Protein AF-A0A0J9SSN0-F1 (afdb_monomer_lite)

Foldseek 3Di:
DVLLQVCVVCVVVLLVPQDPPPVVLVVSLVSLLVVLVVLQVCQQVQWAAAPPDPGTHGPPVRRDDNPLVSFSVVSNVSSVPDQPPPDDRSDGRDHDDHPCPVVVVVVVVVVVVVVVVVVPPPDDPDPPVVPVPPPPPPVVVVVVVVVVPPPDPVNVVVVVVVVVVVVVVVVVVVVVVVVVVVVVDDDDDPDPCNVVVVVPDPDDDPVPVVVVVVVVVVVD

Secondary structure (DSSP, 8-state):
-HHHHHHHHTHHHHHTT---SHHHHHHHHHHHHHHHHHHHHHHHHHEE--TT-SSPEES-TTT----GGG-HHHHHHHTT--S-STT------PPPPPTTHHHHHHHHHHHHHHHHHHHTT-----TTTTSTTTT-TTTTTHHHHGGG----HHHHHHHHHHHHHHHHHHHHHHHHHHHHHHTTS---PPPHHHHHHHTT--S--HHHHHHHHHHHHTT-

InterPro domains:
  IPR008780 Plasmodium vivax Vir [PF05795] (1-184)

Structure (mmCIF, N/CA/C/O backbone):
data_AF-A0A0J9SSN0-F1
#
_entry.id   AF-A0A0J9SSN0-F1
#
loop_
_atom_site.group_PDB
_atom_site.id
_atom_site.type_symbol
_atom_site.label_atom_id
_atom_site.label_alt_id
_atom_site.label_comp_id
_atom_site.label_asym_id
_atom_site.label_entity_id
_atom_site.label_seq_id
_atom_site.pdbx_PDB_ins_code
_atom_site.Cartn_x
_atom_site.Cartn_y
_atom_site.Cartn_z
_atom_site.occupancy
_atom_site.B_iso_or_equiv
_atom_site.auth_seq_id
_atom_site.auth_comp_id
_atom_site.auth_asym_id
_atom_site.auth_atom_id
_atom_site.pdbx_PDB_model_num
ATOM 1 N N . MET A 1 1 ? 8.308 -2.338 13.195 1.00 83.25 1 MET A N 1
ATOM 2 C CA . MET A 1 1 ? 7.039 -1.650 13.511 1.00 83.25 1 MET A CA 1
ATOM 3 C C . MET A 1 1 ? 6.131 -2.614 14.276 1.00 83.25 1 MET A C 1
ATOM 5 O O . MET A 1 1 ? 5.587 -3.517 13.655 1.00 83.25 1 MET A O 1
ATOM 9 N N . LYS A 1 2 ? 6.022 -2.511 15.610 1.00 94.75 2 LYS A N 1
ATOM 10 C CA . LYS A 1 2 ? 5.273 -3.505 16.411 1.00 94.75 2 LYS A CA 1
ATOM 11 C C . LYS A 1 2 ? 3.770 -3.482 16.114 1.00 94.75 2 LYS A C 1
ATOM 13 O O . LYS A 1 2 ? 3.178 -4.531 15.917 1.00 94.75 2 LYS A O 1
ATOM 18 N N . ASP A 1 3 ? 3.182 -2.294 16.005 1.00 95.75 3 ASP A N 1
ATOM 19 C CA . ASP A 1 3 ? 1.727 -2.161 15.865 1.00 95.75 3 ASP A CA 1
ATOM 20 C C . ASP A 1 3 ? 1.189 -2.695 14.536 1.00 95.75 3 ASP A C 1
ATOM 22 O O . ASP A 1 3 ? 0.120 -3.294 14.511 1.00 95.75 3 ASP A O 1
ATOM 26 N N . LEU A 1 4 ? 1.942 -2.524 13.442 1.00 96.75 4 LEU A N 1
ATOM 27 C CA . LEU A 1 4 ? 1.598 -3.119 12.148 1.00 96.75 4 LEU A CA 1
ATOM 28 C C . LEU A 1 4 ? 1.695 -4.644 12.206 1.00 96.75 4 LEU A C 1
ATOM 30 O O . LEU A 1 4 ? 0.752 -5.326 11.821 1.00 96.75 4 LEU A O 1
ATOM 34 N N . PHE A 1 5 ? 2.784 -5.182 12.763 1.00 96.31 5 PHE A N 1
ATOM 35 C CA . PHE A 1 5 ? 2.924 -6.625 12.954 1.00 96.31 5 PHE A CA 1
ATOM 36 C C . PHE A 1 5 ? 1.768 -7.207 13.779 1.00 96.31 5 PHE A C 1
ATOM 38 O O . PHE A 1 5 ? 1.154 -8.193 13.374 1.00 96.31 5 PHE A O 1
ATOM 45 N N . ASP A 1 6 ? 1.440 -6.576 14.908 1.00 96.75 6 ASP A N 1
ATOM 46 C CA . ASP A 1 6 ? 0.340 -7.004 15.771 1.00 96.75 6 ASP A CA 1
ATOM 47 C C . ASP A 1 6 ? -1.012 -6.891 15.059 1.00 96.75 6 ASP A C 1
ATOM 49 O O . ASP A 1 6 ? -1.852 -7.777 15.214 1.00 96.75 6 ASP A O 1
ATOM 53 N N . TYR A 1 7 ? -1.222 -5.846 14.258 1.00 97.00 7 TYR A N 1
ATOM 54 C CA . TYR A 1 7 ? -2.421 -5.686 13.441 1.00 97.00 7 TYR A CA 1
ATOM 55 C C . TYR A 1 7 ? -2.587 -6.842 12.447 1.00 97.00 7 TYR A C 1
ATOM 57 O O . TYR A 1 7 ? -3.618 -7.512 12.474 1.00 97.00 7 TYR A O 1
ATOM 65 N N . PHE A 1 8 ? -1.569 -7.125 11.626 1.00 96.25 8 PHE A N 1
ATOM 66 C CA . PHE A 1 8 ? -1.630 -8.203 10.632 1.00 96.25 8 PHE A CA 1
ATOM 67 C C . PHE A 1 8 ? -1.811 -9.568 11.302 1.00 96.25 8 PHE A C 1
ATOM 69 O O . PHE A 1 8 ? -2.681 -10.346 10.914 1.00 96.25 8 PHE A O 1
ATOM 76 N N . LYS A 1 9 ? -1.060 -9.831 12.379 1.00 95.75 9 LYS A N 1
ATOM 77 C CA . LYS A 1 9 ? -1.150 -11.083 13.141 1.00 95.75 9 LYS A CA 1
ATOM 78 C C . LYS A 1 9 ? -2.534 -11.313 13.752 1.00 95.75 9 LYS A C 1
ATOM 80 O O . LYS A 1 9 ? -2.961 -12.457 13.875 1.00 95.75 9 LYS A O 1
ATOM 85 N N . ASN A 1 10 ? -3.218 -10.249 14.170 1.00 95.62 10 ASN A N 1
ATOM 86 C CA . ASN A 1 10 ? -4.514 -10.338 14.840 1.00 95.62 10 ASN A CA 1
ATOM 87 C C . ASN A 1 10 ? -5.692 -9.941 13.939 1.00 95.62 10 ASN A C 1
ATOM 89 O O . ASN A 1 10 ? -6.800 -9.802 14.456 1.00 95.62 10 ASN A O 1
ATOM 93 N N . TYR A 1 11 ? -5.491 -9.774 12.629 1.00 95.25 11 TYR A N 1
ATOM 94 C CA . TYR A 1 11 ? -6.503 -9.236 11.715 1.00 95.25 11 TYR A CA 1
ATOM 95 C C . TYR A 1 11 ? -7.843 -9.981 11.809 1.00 95.25 11 TYR A C 1
ATOM 97 O O . TYR A 1 11 ? -8.872 -9.365 12.083 1.00 95.25 11 TYR A O 1
ATOM 105 N N . ASP A 1 12 ? -7.830 -11.312 11.704 1.00 93.25 12 ASP A N 1
ATOM 106 C CA . ASP A 1 12 ? -9.048 -12.134 11.775 1.00 93.25 12 ASP A CA 1
ATOM 107 C C . ASP A 1 12 ? -9.731 -12.050 13.146 1.00 93.25 12 ASP A C 1
ATOM 109 O O . ASP A 1 12 ? -10.958 -12.005 13.261 1.00 93.25 12 ASP A O 1
ATOM 113 N N . SER A 1 13 ? -8.926 -11.967 14.208 1.00 92.50 13 SER A N 1
ATOM 114 C CA . SER A 1 13 ? -9.427 -11.786 15.572 1.00 92.50 13 SER A CA 1
ATOM 115 C C . SER A 1 13 ? -10.041 -10.406 15.781 1.00 92.50 13 SER A C 1
ATOM 117 O O . SER A 1 13 ? -10.972 -10.275 16.572 1.00 92.50 13 SER A O 1
ATOM 119 N N . ILE A 1 14 ? -9.524 -9.370 15.116 1.00 92.44 14 ILE A N 1
ATOM 120 C CA . ILE A 1 14 ? -10.112 -8.029 15.133 1.00 92.44 14 ILE A CA 1
ATOM 121 C C . ILE A 1 14 ? -11.424 -8.070 14.357 1.00 92.44 14 ILE A C 1
ATOM 123 O O . ILE A 1 14 ? -12.447 -7.693 14.918 1.00 92.44 14 ILE A O 1
ATOM 127 N N . LYS A 1 15 ? -11.421 -8.613 13.134 1.00 91.19 15 LYS A N 1
ATOM 128 C CA . LYS A 1 15 ? -12.600 -8.746 12.268 1.00 91.19 15 LYS A CA 1
ATOM 129 C C . LYS A 1 15 ? -13.800 -9.375 12.984 1.00 91.19 15 LYS A C 1
ATOM 131 O O . LYS A 1 15 ? -14.904 -8.839 12.937 1.00 91.19 15 LYS A O 1
ATOM 136 N N . GLY A 1 16 ? -13.576 -10.458 13.731 1.00 87.19 16 GLY A N 1
ATOM 137 C CA . GLY A 1 16 ? -14.627 -11.140 14.496 1.00 87.19 16 GLY A CA 1
ATOM 138 C C . GLY A 1 16 ? -15.175 -10.373 15.712 1.00 87.19 16 GLY A C 1
ATOM 139 O O . GLY A 1 16 ? -16.176 -10.792 16.288 1.00 87.19 16 GLY A O 1
ATOM 140 N N . LYS A 1 17 ? -14.556 -9.259 16.127 1.00 82.44 17 LYS A N 1
ATOM 141 C CA . LYS A 1 17 ? -14.916 -8.499 17.342 1.00 82.44 17 LYS A CA 1
ATOM 142 C C . LYS A 1 17 ? -15.828 -7.298 17.087 1.00 82.44 17 LYS A C 1
ATOM 144 O O . LYS A 1 17 ? -15.874 -6.383 17.915 1.00 82.44 17 LYS A O 1
ATOM 149 N N . LYS A 1 18 ? -16.570 -7.292 15.976 1.00 76.38 18 LYS A N 1
ATOM 150 C CA . LYS A 1 18 ? -17.559 -6.247 15.683 1.00 76.38 18 LYS A CA 1
ATOM 151 C C . LYS A 1 18 ? -18.479 -6.040 16.894 1.00 76.38 18 LYS A C 1
ATOM 153 O O . LYS A 1 18 ? -19.208 -6.939 17.300 1.00 76.38 18 LYS A O 1
ATOM 158 N N . SER A 1 19 ? -18.410 -4.850 17.486 1.00 76.25 19 SER A N 1
ATOM 159 C CA . SER A 1 19 ? -19.134 -4.496 18.708 1.00 76.25 19 SER A CA 1
ATOM 160 C C . SER A 1 19 ? -20.163 -3.416 18.412 1.00 76.25 19 SER A C 1
ATOM 162 O O . SER A 1 19 ? -19.840 -2.421 17.768 1.00 76.25 19 SER A O 1
ATOM 164 N N . THR A 1 20 ? -21.383 -3.595 18.920 1.00 74.81 20 THR A N 1
ATOM 165 C CA . THR A 1 20 ? -22.449 -2.578 18.900 1.00 74.81 20 THR A CA 1
ATOM 166 C C . THR A 1 20 ? -22.436 -1.681 20.140 1.00 74.81 20 THR A C 1
ATOM 168 O O . THR A 1 20 ? -23.121 -0.663 20.161 1.00 74.81 20 THR A O 1
ATOM 171 N N . ASP A 1 21 ? -21.648 -2.029 21.165 1.00 82.00 21 ASP A N 1
ATOM 172 C CA . ASP A 1 21 ? -21.404 -1.158 22.316 1.00 82.00 21 ASP A CA 1
ATOM 173 C C . ASP A 1 21 ? -20.658 0.107 21.872 1.00 82.00 21 ASP A C 1
ATOM 175 O O . ASP A 1 21 ? -19.553 0.013 21.330 1.00 82.00 21 ASP A O 1
ATOM 179 N N . GLY A 1 22 ? -21.257 1.278 22.105 1.00 78.44 22 GLY A N 1
ATOM 180 C CA . GLY A 1 22 ? -20.794 2.554 21.554 1.00 78.44 22 GLY A CA 1
ATOM 181 C C . GLY A 1 22 ? -19.366 2.926 21.962 1.00 78.44 22 GLY A C 1
ATOM 182 O O . GLY A 1 22 ? -18.595 3.378 21.119 1.00 78.44 22 GLY A O 1
ATOM 183 N N . ASN A 1 23 ? -18.978 2.670 23.218 1.00 83.75 23 ASN A N 1
ATOM 184 C CA . ASN A 1 23 ? -17.630 2.978 23.711 1.00 83.75 23 ASN A CA 1
ATOM 185 C C . ASN A 1 23 ? -16.576 2.065 23.062 1.00 83.75 23 ASN A C 1
ATOM 187 O O . ASN A 1 23 ? -15.587 2.541 22.503 1.00 83.75 23 ASN A O 1
ATOM 191 N N . LYS A 1 24 ? -16.805 0.745 23.059 1.00 86.94 24 LYS A N 1
ATOM 192 C CA . LYS A 1 24 ? -15.903 -0.205 22.384 1.00 86.94 24 LYS A CA 1
ATOM 193 C C . LYS A 1 24 ? -15.819 0.047 20.880 1.00 86.94 24 LYS A C 1
ATOM 195 O O . LYS A 1 24 ? -14.733 -0.033 20.312 1.00 86.94 24 LYS A O 1
ATOM 200 N N . HIS A 1 25 ? -16.943 0.363 20.241 1.00 87.31 25 HIS A N 1
ATOM 201 C CA . HIS A 1 25 ? -16.990 0.701 18.822 1.00 87.31 25 HIS A CA 1
ATOM 202 C C . HIS A 1 25 ? -16.104 1.917 18.505 1.00 87.31 25 HIS A C 1
ATOM 204 O O . HIS A 1 25 ? -15.254 1.842 17.617 1.00 87.31 25 HIS A O 1
ATOM 210 N N . GLU A 1 26 ? -16.220 2.997 19.283 1.00 86.94 26 GLU A N 1
ATOM 211 C CA . GLU A 1 26 ? -15.386 4.192 19.115 1.00 86.94 26 GLU A CA 1
ATOM 212 C C . GLU A 1 26 ? -13.888 3.880 19.279 1.00 86.94 26 GLU A C 1
ATOM 214 O O . GLU A 1 26 ? -13.061 4.361 18.499 1.00 86.94 26 GLU A O 1
ATOM 219 N N . GLN A 1 27 ? -13.526 3.038 20.252 1.00 89.31 27 GLN A N 1
ATOM 220 C CA . GLN A 1 27 ? -12.138 2.610 20.454 1.00 89.31 27 GLN A CA 1
ATOM 221 C C . GLN A 1 27 ? -11.584 1.838 19.249 1.00 89.31 27 GLN A C 1
ATOM 223 O O . GLN A 1 27 ? -10.464 2.119 18.816 1.00 89.31 27 GLN A O 1
ATOM 228 N N . TYR A 1 28 ? -12.362 0.921 18.662 1.00 89.25 28 TYR A N 1
ATOM 229 C CA . TYR A 1 28 ? -11.947 0.217 17.445 1.00 89.25 28 TYR A CA 1
ATOM 230 C C . TYR A 1 28 ? -11.741 1.176 16.274 1.00 89.25 28 TYR A C 1
ATOM 232 O O . TYR A 1 28 ? -10.720 1.093 15.593 1.00 89.25 28 TYR A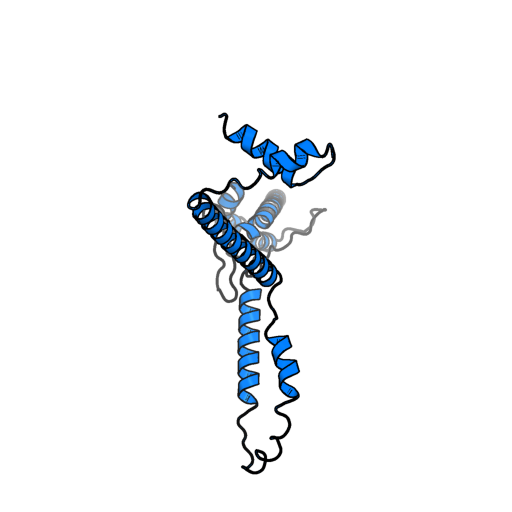 O 1
ATOM 240 N N . CYS A 1 29 ? -12.650 2.129 16.067 1.00 89.31 29 CYS A N 1
ATOM 241 C CA . CYS A 1 29 ? -12.515 3.103 14.985 1.00 89.31 29 CYS A CA 1
ATOM 242 C C . CYS A 1 29 ? -11.287 4.012 15.161 1.00 89.31 29 CYS A C 1
ATOM 244 O O . CYS A 1 29 ? -10.580 4.293 14.187 1.00 89.31 29 CYS A O 1
ATOM 246 N N . LYS A 1 30 ? -10.969 4.420 16.399 1.00 91.12 30 LYS A N 1
ATOM 247 C CA . LYS A 1 30 ? -9.729 5.154 16.713 1.00 91.12 30 LYS A CA 1
ATOM 248 C C . LYS A 1 30 ? -8.487 4.315 16.412 1.00 91.12 30 LYS A C 1
ATOM 250 O O . LYS A 1 30 ? -7.556 4.815 15.783 1.00 91.12 30 LYS A O 1
ATOM 255 N N . TYR A 1 31 ? -8.488 3.042 16.804 1.00 93.44 31 TYR A N 1
ATOM 256 C CA . TYR A 1 31 ? -7.390 2.117 16.518 1.00 93.44 31 TYR A CA 1
ATOM 257 C C . TYR A 1 31 ? -7.180 1.904 15.011 1.00 93.44 31 TYR A C 1
ATOM 259 O O . TYR A 1 31 ? -6.052 2.008 14.532 1.00 93.44 31 TYR A O 1
ATOM 267 N N . LEU A 1 32 ? -8.250 1.681 14.242 1.00 93.94 32 LEU A N 1
ATOM 268 C CA . LEU A 1 32 ? -8.165 1.525 12.786 1.00 93.94 32 LEU A CA 1
ATOM 269 C C . LEU A 1 32 ? -7.643 2.794 12.108 1.00 93.94 32 LEU A C 1
ATOM 271 O O . LEU A 1 32 ? -6.825 2.708 11.197 1.00 93.94 32 LEU A O 1
ATOM 275 N N . THR A 1 33 ? -8.052 3.971 12.588 1.00 93.19 33 THR A N 1
ATOM 276 C CA . THR A 1 33 ? -7.528 5.263 12.111 1.00 93.19 33 THR A CA 1
ATOM 277 C C . THR A 1 33 ? -6.025 5.381 12.359 1.00 93.19 33 THR A C 1
ATOM 279 O O . THR A 1 33 ? -5.274 5.745 11.453 1.00 93.19 33 THR A O 1
ATOM 282 N N . TYR A 1 34 ? -5.572 5.020 13.562 1.00 94.50 34 TYR A N 1
ATOM 283 C CA . TYR A 1 34 ? -4.153 4.991 13.914 1.00 94.50 34 TYR A CA 1
ATOM 284 C C . TYR A 1 34 ? -3.353 4.048 13.003 1.00 94.50 34 TYR A C 1
ATOM 286 O O . TYR A 1 34 ? -2.368 4.467 12.390 1.00 94.50 34 TYR A O 1
ATOM 294 N N . ILE A 1 35 ? -3.804 2.798 12.860 1.00 96.25 35 ILE A N 1
ATOM 295 C CA . ILE A 1 35 ? -3.134 1.800 12.022 1.00 96.25 35 ILE A CA 1
ATOM 296 C C . ILE A 1 35 ? -3.125 2.215 10.551 1.00 96.25 35 ILE A C 1
ATOM 298 O O . ILE A 1 35 ? -2.098 2.042 9.901 1.00 96.25 35 ILE A O 1
ATOM 302 N N . ASN A 1 36 ? -4.202 2.808 10.025 1.00 95.44 36 ASN A N 1
ATOM 303 C CA . ASN A 1 36 ? -4.243 3.274 8.637 1.00 95.44 36 ASN A CA 1
ATOM 304 C C . ASN A 1 36 ? -3.163 4.328 8.354 1.00 95.44 36 ASN A C 1
ATOM 306 O O . ASN A 1 36 ? -2.501 4.272 7.322 1.00 95.44 36 ASN A O 1
ATOM 310 N N . GLY A 1 37 ? -2.913 5.233 9.307 1.00 94.12 37 GLY A N 1
ATOM 311 C CA . GLY A 1 37 ? -1.824 6.205 9.200 1.00 94.12 37 GLY A CA 1
ATOM 312 C C . GLY A 1 37 ? -0.431 5.563 9.209 1.00 94.12 37 GLY A C 1
ATOM 313 O O . GLY A 1 37 ? 0.479 6.055 8.540 1.00 94.12 37 GLY A O 1
ATOM 314 N N . LEU A 1 38 ? -0.241 4.455 9.935 1.00 95.81 38 LEU A N 1
ATOM 315 C CA . LEU A 1 38 ? 1.003 3.681 9.864 1.00 95.81 38 LEU A CA 1
ATOM 316 C C . LEU A 1 38 ? 1.114 2.916 8.544 1.00 95.81 38 LEU A C 1
ATOM 318 O O . LEU A 1 38 ? 2.185 2.892 7.943 1.00 95.81 38 LEU A O 1
ATOM 322 N N . TYR A 1 39 ? 0.017 2.314 8.093 1.00 96.31 39 TYR A N 1
ATOM 323 C CA . TYR A 1 39 ? -0.058 1.554 6.852 1.00 96.31 39 TYR A CA 1
ATOM 324 C C . TYR A 1 39 ? 0.303 2.435 5.650 1.00 96.31 39 TYR A C 1
ATOM 326 O O . TYR A 1 39 ? 1.191 2.082 4.878 1.00 96.31 39 TYR A O 1
ATOM 334 N N . GLU A 1 40 ? -0.281 3.634 5.568 1.00 95.06 40 GLU A N 1
ATOM 335 C CA . GLU A 1 40 ? 0.008 4.625 4.527 1.00 95.06 40 GLU A CA 1
ATOM 336 C C . GLU A 1 40 ? 1.498 4.981 4.439 1.00 95.06 40 GLU A C 1
ATOM 338 O O . GLU A 1 40 ? 2.067 5.005 3.352 1.00 95.06 40 GLU A O 1
ATOM 343 N N . LYS A 1 41 ? 2.151 5.217 5.582 1.00 94.62 41 LYS A N 1
ATOM 344 C CA . LYS A 1 41 ? 3.569 5.610 5.628 1.00 94.62 41 LYS A CA 1
ATOM 345 C C . LYS A 1 41 ? 4.531 4.502 5.201 1.00 94.62 41 LYS A C 1
ATOM 347 O O . LYS A 1 41 ? 5.684 4.794 4.900 1.00 94.62 41 LYS A O 1
ATOM 352 N N . ASN A 1 42 ? 4.094 3.244 5.248 1.00 94.94 42 ASN A N 1
ATOM 353 C CA . ASN A 1 42 ? 4.961 2.090 5.015 1.00 94.94 42 ASN A CA 1
ATOM 354 C C . ASN A 1 42 ? 4.675 1.391 3.681 1.00 94.94 42 ASN A C 1
ATOM 356 O O . ASN A 1 42 ? 5.585 0.771 3.139 1.00 94.94 42 ASN A O 1
ATOM 360 N N . ILE A 1 43 ? 3.469 1.517 3.115 1.00 95.50 43 ILE A N 1
ATOM 361 C CA . ILE A 1 43 ? 3.084 0.757 1.917 1.00 95.50 43 ILE A CA 1
ATOM 362 C C . ILE A 1 43 ? 4.009 1.011 0.718 1.00 95.50 43 ILE A C 1
ATOM 364 O O . ILE A 1 43 ? 4.388 0.063 0.043 1.00 95.50 43 ILE A O 1
ATOM 368 N N . SER A 1 44 ? 4.437 2.257 0.483 1.00 93.19 44 SER A N 1
ATOM 369 C CA . SER A 1 44 ? 5.308 2.606 -0.650 1.00 93.19 44 SER A CA 1
ATOM 370 C C . SER A 1 44 ? 6.712 2.027 -0.533 1.00 93.19 44 SER A C 1
ATOM 372 O O . SER A 1 44 ? 7.349 1.765 -1.543 1.00 93.19 44 SER A O 1
ATOM 374 N N . ASN A 1 45 ? 7.194 1.840 0.697 1.00 93.19 45 ASN A N 1
ATOM 375 C CA . ASN A 1 45 ? 8.546 1.355 0.965 1.00 93.19 45 ASN A CA 1
ATOM 376 C C . ASN A 1 45 ? 8.582 -0.164 1.145 1.00 93.19 45 ASN A C 1
ATOM 378 O O . ASN A 1 45 ? 9.635 -0.772 1.005 1.00 93.19 45 ASN A O 1
ATOM 382 N N . CYS A 1 46 ? 7.446 -0.764 1.501 1.00 95.94 46 CYS A N 1
ATOM 383 C CA . CYS A 1 46 ? 7.343 -2.187 1.787 1.00 95.94 46 CYS A CA 1
ATOM 384 C C . CYS A 1 46 ? 6.745 -3.000 0.636 1.00 95.94 46 CYS A C 1
ATOM 386 O O . CYS A 1 46 ? 6.909 -4.219 0.642 1.00 95.94 46 CYS A O 1
ATOM 388 N N . CYS A 1 47 ? 6.057 -2.361 -0.316 1.00 96.12 47 CYS A N 1
ATOM 389 C CA . CYS A 1 47 ? 5.391 -3.029 -1.431 1.00 96.12 47 CYS A CA 1
ATOM 390 C C . CYS A 1 47 ? 5.977 -2.596 -2.771 1.00 96.12 47 CYS A C 1
ATOM 392 O O . CYS A 1 47 ? 5.865 -1.435 -3.159 1.00 96.12 47 CYS A O 1
ATOM 394 N N . VAL A 1 48 ? 6.526 -3.552 -3.516 1.00 95.31 48 VAL A N 1
ATOM 395 C CA . VAL A 1 48 ? 7.051 -3.326 -4.865 1.00 95.31 48 VAL A CA 1
ATOM 396 C C . VAL A 1 48 ? 6.183 -4.067 -5.871 1.00 95.31 48 VAL A C 1
ATOM 398 O O . VAL A 1 48 ? 6.145 -5.298 -5.902 1.00 95.31 48 VAL A O 1
ATOM 401 N N . CYS A 1 49 ? 5.460 -3.317 -6.693 1.00 95.19 49 CYS A N 1
ATOM 402 C CA . CYS A 1 49 ? 4.521 -3.862 -7.666 1.00 95.19 49 CYS A CA 1
ATOM 403 C C . CYS A 1 49 ? 5.126 -3.869 -9.076 1.00 95.19 49 CYS A C 1
ATOM 405 O O . CYS A 1 49 ? 5.887 -2.971 -9.436 1.00 95.19 49 CYS A O 1
ATOM 407 N N . PHE A 1 50 ? 4.756 -4.872 -9.874 1.00 93.75 50 PHE A N 1
ATOM 408 C CA . PHE A 1 50 ? 5.154 -5.006 -11.277 1.00 93.75 50 PHE A CA 1
ATOM 409 C C . PHE A 1 50 ? 3.916 -5.108 -12.166 1.00 93.75 50 PHE A C 1
ATOM 411 O O . PHE A 1 50 ? 2.897 -5.687 -11.776 1.00 93.75 50 PHE A O 1
ATOM 418 N N . GLN A 1 51 ? 3.984 -4.555 -13.369 1.00 91.81 51 GLN A N 1
ATOM 419 C CA . GLN A 1 51 ? 2.843 -4.448 -14.256 1.00 91.81 51 GLN A CA 1
ATOM 420 C C . GLN A 1 51 ? 2.456 -5.826 -14.801 1.00 91.81 51 GLN A C 1
ATOM 422 O O . GLN A 1 51 ? 3.195 -6.463 -15.556 1.00 91.81 51 GLN A O 1
ATOM 427 N N . GLY A 1 52 ? 1.232 -6.254 -14.490 1.00 86.44 52 GLY A N 1
ATOM 428 C CA . GLY A 1 52 ? 0.711 -7.571 -14.862 1.00 86.44 52 GLY A CA 1
ATOM 429 C C . GLY A 1 52 ? 1.120 -8.696 -13.908 1.00 86.44 52 GLY A C 1
ATOM 430 O O . GLY A 1 52 ? 0.862 -9.852 -14.222 1.00 86.44 52 GLY A O 1
ATOM 431 N N . ALA A 1 53 ? 1.748 -8.379 -12.772 1.00 88.88 53 ALA A N 1
ATOM 432 C CA . ALA A 1 53 ? 1.891 -9.328 -11.678 1.00 88.88 53 ALA A CA 1
ATOM 433 C C . ALA A 1 53 ? 0.602 -9.372 -10.847 1.00 88.88 53 ALA A C 1
ATOM 435 O O . ALA A 1 53 ? 0.038 -8.330 -10.513 1.00 88.88 53 ALA A O 1
ATOM 436 N N . ASP A 1 54 ? 0.174 -10.576 -10.463 1.00 86.44 54 ASP A N 1
ATOM 437 C CA . ASP A 1 54 ? -1.019 -10.766 -9.625 1.00 86.44 54 ASP A CA 1
ATOM 438 C C . ASP A 1 54 ? -0.816 -10.257 -8.190 1.00 86.44 54 ASP A C 1
ATOM 440 O O . ASP A 1 54 ? -1.771 -9.899 -7.502 1.00 86.44 54 ASP A O 1
ATOM 444 N N . LYS A 1 55 ? 0.438 -10.249 -7.718 1.00 89.00 55 LYS A N 1
ATOM 445 C CA . LYS A 1 55 ? 0.816 -9.831 -6.366 1.00 89.00 55 LYS A CA 1
ATOM 446 C C . LYS A 1 55 ? 2.049 -8.943 -6.397 1.00 89.00 55 LYS A C 1
ATOM 448 O O . LYS A 1 55 ? 2.982 -9.181 -7.163 1.00 89.00 55 LYS A O 1
ATOM 453 N N . CYS A 1 56 ? 2.065 -7.951 -5.514 1.00 93.06 56 CYS A N 1
ATOM 454 C CA . CYS A 1 56 ? 3.259 -7.159 -5.256 1.00 93.06 56 CYS A CA 1
ATOM 455 C C . CYS A 1 56 ? 4.242 -7.946 -4.385 1.00 93.06 56 CYS A C 1
ATOM 457 O O . CYS A 1 56 ? 3.847 -8.779 -3.567 1.00 93.06 56 CYS A O 1
ATOM 459 N N . ARG A 1 57 ? 5.530 -7.666 -4.565 1.00 93.06 57 ARG A N 1
ATOM 460 C CA . ARG A 1 57 ? 6.600 -8.162 -3.705 1.00 93.06 57 ARG A CA 1
ATOM 461 C C . ARG A 1 57 ? 6.571 -7.410 -2.376 1.00 93.06 57 ARG A C 1
ATOM 463 O O . ARG A 1 57 ? 6.411 -6.192 -2.356 1.00 93.06 57 ARG A O 1
ATOM 470 N N . GLU A 1 58 ? 6.763 -8.152 -1.295 1.00 94.44 58 GLU A N 1
ATOM 471 C CA . GLU A 1 58 ? 6.877 -7.639 0.067 1.00 94.44 58 GLU A CA 1
ATOM 472 C C . GLU A 1 58 ? 8.353 -7.545 0.461 1.00 94.44 58 GLU A C 1
ATOM 474 O O . GLU A 1 58 ? 9.029 -8.568 0.564 1.00 94.44 58 GLU A O 1
ATOM 479 N N . ASP A 1 59 ? 8.845 -6.337 0.720 1.00 92.88 59 ASP A N 1
ATOM 480 C CA . ASP A 1 59 ? 10.233 -6.114 1.154 1.00 92.88 59 ASP A CA 1
ATOM 481 C C . ASP A 1 59 ? 10.353 -6.085 2.692 1.00 92.88 59 ASP A C 1
ATOM 483 O O . ASP A 1 59 ? 11.399 -6.385 3.265 1.00 92.88 59 ASP A O 1
ATOM 487 N N . CYS A 1 60 ? 9.251 -5.803 3.394 1.00 94.56 60 CYS A N 1
ATOM 488 C CA . CYS A 1 60 ? 9.183 -5.722 4.857 1.00 94.56 60 CYS A CA 1
ATOM 489 C C . CYS A 1 60 ? 8.586 -6.992 5.498 1.00 94.56 60 CYS A C 1
ATOM 491 O O . CYS A 1 60 ? 7.659 -6.899 6.311 1.00 94.56 60 CYS A O 1
ATOM 493 N N . LEU A 1 61 ? 9.126 -8.175 5.171 1.00 87.50 61 LEU A N 1
ATOM 494 C CA . LEU A 1 61 ? 8.546 -9.487 5.526 1.00 87.50 61 LEU A CA 1
ATOM 495 C C . LEU A 1 61 ? 8.219 -9.682 7.021 1.00 87.50 61 LEU A C 1
ATOM 497 O O . LEU A 1 61 ? 7.367 -10.491 7.375 1.00 87.50 61 LEU A O 1
ATOM 501 N N . HIS A 1 62 ? 8.901 -8.977 7.924 1.00 89.25 62 HIS A N 1
ATOM 502 C CA . HIS A 1 62 ? 8.754 -9.193 9.366 1.00 89.25 62 HIS A CA 1
ATOM 503 C C . HIS A 1 62 ? 7.581 -8.456 10.011 1.00 89.25 62 HIS A C 1
ATOM 505 O O . HIS A 1 62 ? 7.268 -8.744 11.164 1.00 89.25 62 HIS A O 1
ATOM 511 N N . TYR A 1 63 ? 6.975 -7.469 9.346 1.00 92.75 63 TYR A N 1
ATOM 512 C CA . TYR A 1 63 ? 5.935 -6.651 9.984 1.00 92.75 63 TYR A CA 1
ATOM 513 C C . TYR A 1 63 ? 4.917 -6.020 9.036 1.00 92.75 63 TYR A C 1
ATOM 515 O O . TYR A 1 63 ? 4.030 -5.316 9.522 1.00 92.75 63 TYR A O 1
ATOM 523 N N . PHE A 1 64 ? 5.038 -6.221 7.723 1.00 95.62 64 PHE A N 1
ATOM 524 C CA . PHE A 1 64 ? 4.139 -5.626 6.740 1.00 95.62 64 PHE A CA 1
ATOM 525 C C . PHE A 1 64 ? 3.593 -6.670 5.770 1.00 95.62 64 PHE A C 1
ATOM 527 O O . PHE A 1 64 ? 4.313 -7.593 5.402 1.00 95.62 64 PHE A O 1
ATOM 534 N N . GLN A 1 65 ? 2.343 -6.492 5.341 1.00 95.19 65 GLN A N 1
ATOM 535 C CA . GLN A 1 65 ? 1.704 -7.305 4.307 1.00 95.19 65 GLN A CA 1
ATOM 536 C C . GLN A 1 65 ? 1.127 -6.396 3.224 1.00 95.19 65 GLN A C 1
ATOM 538 O O . GLN A 1 65 ? 0.459 -5.406 3.535 1.00 95.19 65 GLN A O 1
ATOM 543 N N . CYS A 1 66 ? 1.401 -6.729 1.962 1.00 95.12 66 CYS A N 1
ATOM 544 C CA . CYS A 1 66 ? 0.982 -5.928 0.807 1.00 95.12 66 CYS A CA 1
ATOM 545 C C . CYS A 1 66 ? -0.372 -6.356 0.239 1.00 95.12 66 CYS A C 1
ATOM 547 O O . CYS A 1 66 ? -0.961 -5.631 -0.565 1.00 95.12 66 CYS A O 1
ATOM 549 N N . ASP A 1 67 ? -0.874 -7.523 0.643 1.00 93.62 67 ASP A N 1
ATOM 550 C CA . ASP A 1 67 ? -2.190 -7.990 0.233 1.00 93.62 67 ASP A CA 1
ATOM 551 C C . ASP A 1 67 ? -3.277 -7.004 0.694 1.00 93.62 67 ASP A C 1
ATOM 553 O O . ASP A 1 67 ? -3.424 -6.682 1.877 1.00 93.62 67 ASP A O 1
ATOM 557 N N . GLN A 1 68 ? -4.061 -6.525 -0.272 1.00 92.56 68 GLN A N 1
ATOM 558 C CA . GLN A 1 68 ? -5.135 -5.562 -0.055 1.00 92.56 68 GLN A CA 1
ATOM 559 C C . GLN A 1 68 ? -6.259 -6.104 0.835 1.00 92.56 68 GLN A C 1
ATOM 561 O O . GLN A 1 68 ? -7.045 -5.302 1.343 1.00 92.56 68 GLN A O 1
ATOM 566 N N . LEU A 1 69 ? -6.326 -7.418 1.085 1.00 93.56 69 LEU A N 1
ATOM 567 C CA . LEU A 1 69 ? -7.186 -8.009 2.112 1.00 93.56 69 LEU A CA 1
ATOM 568 C C . LEU A 1 69 ? -6.949 -7.369 3.488 1.00 93.56 69 LEU A C 1
ATOM 570 O O . LEU A 1 69 ? -7.906 -7.071 4.202 1.00 93.56 69 LEU A O 1
ATOM 574 N N . TYR A 1 70 ? -5.691 -7.085 3.828 1.00 95.50 70 TYR A N 1
ATOM 575 C CA . TYR A 1 70 ? -5.313 -6.528 5.125 1.00 95.50 70 TYR A CA 1
ATOM 576 C C . TYR A 1 70 ? -5.369 -5.001 5.179 1.00 95.50 70 TYR A C 1
ATOM 578 O O . TYR A 1 70 ? -4.977 -4.406 6.184 1.00 95.50 70 TYR A O 1
ATOM 586 N N . ASN A 1 71 ? -5.879 -4.341 4.138 1.00 96.00 71 ASN A N 1
ATOM 587 C CA . ASN A 1 71 ? -6.054 -2.895 4.140 1.00 96.00 71 ASN A CA 1
ATOM 588 C C . ASN A 1 71 ? -6.957 -2.471 5.323 1.00 96.00 71 ASN A C 1
ATOM 590 O O . ASN A 1 71 ? -8.094 -2.951 5.406 1.00 96.00 71 ASN A O 1
ATOM 594 N N . PRO A 1 72 ? -6.507 -1.571 6.224 1.00 95.69 72 PRO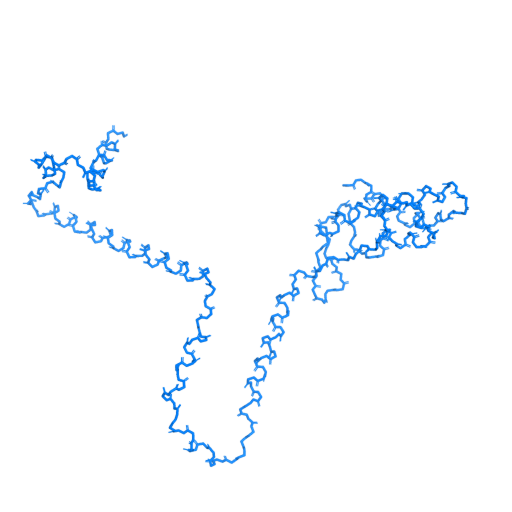 A N 1
ATOM 595 C CA . PRO A 1 72 ? -7.301 -1.120 7.375 1.00 95.69 72 PRO A CA 1
ATOM 596 C C . PRO A 1 72 ? -8.669 -0.542 7.005 1.00 95.69 72 PRO A C 1
ATOM 598 O O . PRO A 1 72 ? -9.599 -0.596 7.810 1.00 95.69 72 PRO A O 1
ATOM 601 N N . HIS A 1 73 ? -8.817 -0.045 5.773 1.00 94.50 73 HIS A N 1
ATOM 602 C CA . HIS A 1 73 ? -10.095 0.402 5.226 1.00 94.50 73 HIS A CA 1
ATOM 603 C C . HIS A 1 73 ? -11.168 -0.684 5.199 1.00 94.50 73 HIS A C 1
ATOM 605 O O . HIS A 1 73 ? -12.329 -0.386 5.457 1.00 94.50 73 HIS A O 1
ATOM 611 N N . ASN A 1 74 ? -10.796 -1.943 4.957 1.00 94.25 74 ASN A N 1
ATOM 612 C CA . ASN A 1 74 ? -11.762 -3.039 4.893 1.00 94.25 74 ASN A CA 1
ATOM 613 C C . ASN A 1 74 ? -12.469 -3.224 6.245 1.00 94.25 74 ASN A C 1
ATOM 615 O O . ASN A 1 74 ? -13.688 -3.351 6.294 1.00 94.25 74 ASN A O 1
ATOM 619 N N . LEU A 1 75 ? -11.711 -3.170 7.348 1.00 94.31 75 LEU A N 1
ATOM 620 C CA . LEU A 1 75 ? -12.276 -3.244 8.698 1.00 94.31 75 LEU A CA 1
ATOM 621 C C . LEU A 1 75 ? -13.014 -1.960 9.085 1.00 94.31 75 LEU A C 1
ATOM 623 O O . LEU A 1 75 ? -14.019 -2.025 9.790 1.00 94.31 75 LEU A O 1
ATOM 627 N N . TYR A 1 76 ? -12.531 -0.800 8.630 1.00 92.25 76 TYR A N 1
ATOM 628 C CA . TYR A 1 76 ? -13.172 0.489 8.898 1.00 92.25 76 TYR A CA 1
ATOM 629 C C . TYR A 1 76 ? -14.593 0.540 8.318 1.00 92.25 76 TYR A C 1
ATOM 631 O O . TYR A 1 76 ? -15.536 0.902 9.030 1.00 92.25 76 TYR A O 1
ATOM 639 N N . ASP A 1 77 ? -14.747 0.095 7.068 1.00 91.00 77 ASP A N 1
ATOM 640 C CA . ASP A 1 77 ? -16.041 -0.038 6.395 1.00 91.00 77 ASP A CA 1
ATOM 641 C C . ASP A 1 77 ? -16.908 -1.110 7.059 1.00 91.00 77 ASP A C 1
ATOM 643 O O . ASP A 1 77 ? -18.063 -0.856 7.396 1.00 91.00 77 ASP A O 1
ATOM 647 N N . GLU A 1 78 ? -16.354 -2.303 7.304 1.00 91.94 78 GLU A N 1
ATOM 648 C CA . GLU A 1 78 ? -17.092 -3.427 7.894 1.00 91.94 78 GLU A CA 1
ATOM 649 C C . GLU A 1 78 ? -17.662 -3.086 9.281 1.00 91.94 78 GLU A C 1
ATOM 651 O O . GLU A 1 78 ? -18.738 -3.566 9.670 1.00 91.94 78 GLU A O 1
ATOM 656 N N . PHE A 1 79 ? -16.962 -2.236 10.035 1.00 90.69 79 PHE A N 1
ATOM 657 C CA . PHE A 1 79 ? -17.388 -1.796 11.360 1.00 90.69 79 PHE A CA 1
ATOM 658 C C . PHE A 1 79 ? -18.362 -0.618 11.310 1.00 90.69 79 PHE A C 1
ATOM 660 O O . PHE A 1 79 ? -18.945 -0.307 12.346 1.00 90.69 79 PHE A O 1
ATOM 667 N N . ASN A 1 80 ? -18.613 -0.021 10.139 1.00 88.81 80 ASN A N 1
ATOM 668 C CA . ASN A 1 80 ? -19.412 1.195 9.960 1.00 88.81 80 ASN A CA 1
ATOM 669 C C . ASN A 1 80 ? -18.872 2.382 10.776 1.00 88.81 80 ASN A C 1
ATOM 671 O O . ASN A 1 80 ? -19.641 3.140 11.379 1.00 88.81 80 ASN A O 1
ATOM 675 N N . CYS A 1 81 ? -17.548 2.542 10.826 1.00 87.12 81 CYS A N 1
ATOM 676 C CA . CYS A 1 81 ? -16.937 3.672 11.514 1.00 87.12 81 CYS A CA 1
ATOM 677 C C . CYS A 1 81 ? -17.395 4.988 10.866 1.00 87.12 81 CYS A C 1
ATOM 679 O O . CYS A 1 81 ? -17.149 5.253 9.692 1.00 87.12 81 CYS A O 1
ATOM 681 N N . SER A 1 82 ? -18.105 5.824 11.628 1.00 73.88 82 SER A N 1
ATOM 682 C CA . SER A 1 82 ? -18.554 7.125 11.130 1.00 73.88 82 SER A CA 1
ATOM 683 C C . SER A 1 82 ? -17.358 8.067 10.986 1.00 73.88 82 SER A C 1
ATOM 685 O O . SER A 1 82 ? -16.575 8.217 11.924 1.00 73.88 82 SER A O 1
ATOM 687 N N . SER A 1 83 ? -17.284 8.803 9.878 1.00 62.03 83 SER A N 1
ATOM 688 C CA . SER A 1 83 ? -16.289 9.852 9.587 1.00 62.03 83 SER A CA 1
ATOM 689 C C . SER A 1 83 ? -16.373 11.088 10.506 1.00 62.03 83 SER A C 1
ATOM 691 O O . SER A 1 83 ? -15.874 12.158 10.175 1.00 62.03 83 SER A O 1
ATOM 693 N N . LYS A 1 84 ? -16.972 10.956 11.697 1.00 54.56 84 LYS A N 1
ATOM 694 C CA . LYS A 1 84 ? -17.190 12.028 12.682 1.00 54.56 84 LYS A CA 1
ATOM 695 C C . LYS A 1 84 ? -15.912 12.510 13.382 1.00 54.56 84 LYS A C 1
ATOM 697 O O . LYS A 1 84 ? -16.014 13.318 14.299 1.00 54.56 84 LYS A O 1
ATOM 702 N N . ILE A 1 85 ? -14.727 12.048 12.976 1.00 55.97 85 ILE A N 1
ATOM 703 C CA . ILE A 1 85 ? -13.463 12.617 13.452 1.00 55.97 85 ILE A CA 1
ATOM 704 C C . ILE A 1 85 ? -13.160 13.847 12.578 1.00 55.97 85 ILE A C 1
ATOM 706 O O . ILE A 1 85 ? -12.890 13.685 11.387 1.00 55.97 85 ILE A O 1
ATOM 710 N N . PRO A 1 86 ? -13.207 15.079 13.117 1.00 46.84 86 PRO A N 1
ATOM 711 C CA . PRO A 1 86 ? -12.865 16.263 12.347 1.00 46.84 86 PRO A CA 1
ATOM 712 C C . PRO A 1 86 ? -11.350 16.277 12.109 1.00 46.84 86 PRO A C 1
ATOM 714 O O . PRO A 1 86 ? -10.581 16.289 13.068 1.00 46.84 86 PRO A O 1
ATOM 717 N N . GLY A 1 87 ? -10.914 16.283 10.847 1.00 57.88 87 GLY A N 1
ATOM 718 C CA . GLY A 1 87 ? -9.526 16.612 10.499 1.00 57.88 87 GLY A CA 1
ATOM 719 C C . GLY A 1 87 ? -8.964 15.902 9.272 1.00 57.88 87 GLY A C 1
ATOM 720 O O . GLY A 1 87 ? -8.301 16.548 8.467 1.00 57.88 87 GLY A O 1
ATOM 721 N N . THR A 1 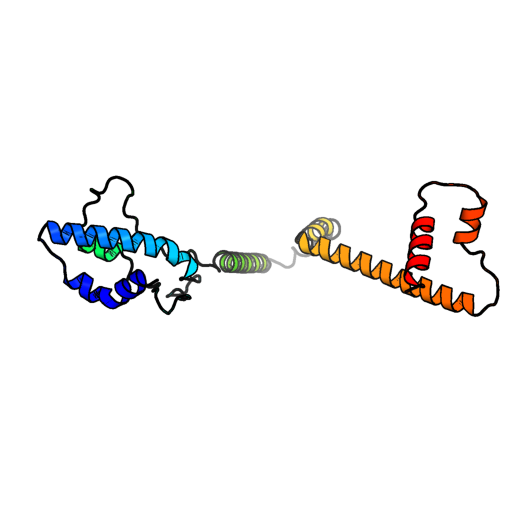88 ? -9.255 14.615 9.071 1.00 58.91 88 THR A N 1
ATOM 722 C CA . THR A 1 88 ? -8.806 13.884 7.877 1.00 58.91 88 THR A CA 1
ATOM 723 C C . THR A 1 88 ? -9.833 12.830 7.462 1.00 58.91 88 THR A C 1
ATOM 725 O O . THR A 1 88 ? -10.230 12.001 8.283 1.00 58.91 88 THR A O 1
ATOM 728 N N . PRO A 1 89 ? -10.295 12.828 6.198 1.00 68.38 89 PRO A N 1
ATOM 729 C CA . PRO A 1 89 ? -11.112 11.734 5.700 1.00 68.38 89 PRO A CA 1
ATOM 730 C C . PRO A 1 89 ? -10.294 10.442 5.766 1.00 68.38 89 PRO A C 1
ATOM 732 O O . PRO A 1 89 ? -9.146 10.397 5.313 1.00 68.38 89 PRO A O 1
ATOM 735 N N . PHE A 1 90 ? -10.878 9.394 6.347 1.00 82.00 90 PHE A N 1
ATOM 736 C CA . PHE A 1 90 ? -10.279 8.067 6.325 1.00 82.00 90 PHE A CA 1
ATOM 737 C C . PHE A 1 90 ? -10.207 7.617 4.862 1.00 82.00 90 PHE A C 1
ATOM 739 O O . PHE A 1 90 ? -11.232 7.369 4.231 1.00 82.00 90 PHE A O 1
ATOM 746 N N . LYS A 1 91 ? -8.998 7.582 4.297 1.00 88.62 91 LYS A N 1
ATOM 747 C CA . LYS A 1 91 ? -8.781 7.228 2.894 1.00 88.62 91 LYS A CA 1
ATOM 748 C C . LYS A 1 91 ? -8.342 5.780 2.758 1.00 88.62 91 LYS A C 1
ATOM 750 O O . LYS A 1 91 ? -7.526 5.292 3.544 1.00 88.62 91 LYS A O 1
ATOM 755 N N . LYS A 1 92 ? -8.844 5.119 1.717 1.00 92.75 92 LYS A N 1
ATOM 756 C CA . LYS A 1 92 ? -8.324 3.828 1.278 1.00 92.75 92 LYS A CA 1
ATOM 757 C C . LYS A 1 92 ? -6.923 4.024 0.711 1.00 92.75 92 LYS A C 1
ATOM 759 O O . LYS A 1 92 ? -6.726 4.803 -0.219 1.00 92.75 92 LYS A O 1
ATOM 764 N N . VAL A 1 93 ? -5.954 3.319 1.279 1.00 93.75 93 VAL A N 1
ATOM 765 C CA . VAL A 1 93 ? -4.566 3.359 0.815 1.00 93.75 93 VAL A CA 1
ATOM 766 C C . VAL A 1 93 ? -4.405 2.376 -0.344 1.00 93.75 93 VAL A C 1
ATOM 768 O O . VAL A 1 93 ? -4.572 1.170 -0.163 1.00 93.75 93 VAL A O 1
ATOM 771 N N . ASN A 1 94 ? -4.108 2.890 -1.536 1.00 94.12 94 ASN A N 1
ATOM 772 C CA . ASN A 1 94 ? -3.886 2.074 -2.730 1.00 94.12 94 ASN A CA 1
ATOM 773 C C . ASN A 1 94 ? -2.473 1.485 -2.742 1.00 94.12 94 ASN A C 1
ATOM 775 O O . ASN A 1 94 ? -1.563 2.052 -2.140 1.00 94.12 94 ASN A O 1
ATOM 779 N N . LEU A 1 95 ? -2.296 0.370 -3.457 1.00 94.00 95 LEU A N 1
ATOM 780 C CA . LEU A 1 95 ? -0.967 -0.159 -3.761 1.00 94.00 95 LEU A CA 1
ATOM 781 C C . LEU A 1 95 ? -0.114 0.885 -4.503 1.00 94.00 95 LEU A C 1
ATOM 783 O O . LEU A 1 95 ? -0.671 1.706 -5.239 1.00 94.00 95 LEU A O 1
ATOM 787 N N . PRO A 1 96 ? 1.219 0.835 -4.347 1.00 93.81 96 PRO A N 1
ATOM 788 C CA . PRO A 1 96 ? 2.132 1.643 -5.143 1.00 93.81 96 PRO A CA 1
ATOM 789 C C . PRO A 1 96 ? 1.986 1.353 -6.638 1.00 93.81 96 PRO A C 1
ATOM 791 O O . PRO A 1 96 ? 1.634 0.242 -7.042 1.00 93.81 96 PRO A O 1
ATOM 794 N N . GLU A 1 97 ? 2.275 2.360 -7.457 1.00 92.69 97 GLU A N 1
ATOM 795 C CA . GLU A 1 97 ? 2.322 2.195 -8.906 1.00 92.69 97 GLU A CA 1
ATOM 796 C C . GLU A 1 97 ? 3.420 1.195 -9.293 1.00 92.69 97 GLU A C 1
ATOM 798 O O . GLU A 1 97 ? 4.444 1.070 -8.616 1.00 92.69 97 GLU A O 1
ATOM 803 N N . ALA A 1 98 ? 3.185 0.441 -10.367 1.00 93.75 98 ALA A N 1
ATOM 804 C CA . ALA A 1 98 ? 4.142 -0.552 -10.821 1.00 93.75 98 ALA A CA 1
ATOM 805 C C . ALA A 1 98 ? 5.447 0.120 -11.266 1.00 93.75 98 ALA A C 1
ATOM 807 O O . ALA A 1 98 ? 5.437 1.022 -12.105 1.00 93.75 98 ALA A O 1
ATOM 808 N N . ILE A 1 99 ? 6.579 -0.338 -10.731 1.00 93.38 99 ILE A N 1
ATOM 809 C CA . ILE A 1 99 ? 7.876 0.316 -10.970 1.00 93.38 99 ILE A CA 1
ATOM 810 C C . ILE A 1 99 ? 8.377 0.143 -12.411 1.00 93.38 99 ILE A C 1
ATOM 812 O O . ILE A 1 99 ? 9.196 0.923 -12.889 1.00 93.38 99 ILE A O 1
ATOM 816 N N . ASP A 1 100 ? 7.878 -0.871 -13.114 1.00 93.81 100 ASP A N 1
ATOM 817 C CA . ASP A 1 100 ? 8.191 -1.195 -14.505 1.00 93.81 100 ASP A CA 1
ATOM 818 C C . ASP A 1 100 ? 7.141 -0.661 -15.492 1.00 93.81 100 ASP A C 1
ATOM 820 O O . ASP A 1 100 ? 7.208 -0.978 -16.679 1.00 93.81 100 ASP A O 1
ATOM 824 N N . PHE A 1 101 ? 6.194 0.169 -15.036 1.00 92.69 101 PHE A N 1
ATOM 825 C CA . PHE A 1 101 ? 5.150 0.720 -15.901 1.00 92.69 101 PHE A CA 1
ATOM 826 C C . PHE A 1 101 ? 5.740 1.436 -17.124 1.00 92.69 101 PHE A C 1
ATOM 828 O O . PHE A 1 101 ? 5.405 1.122 -18.265 1.00 92.69 101 PHE A O 1
ATOM 835 N N . TYR A 1 102 ? 6.686 2.350 -16.895 1.00 89.75 102 TYR A N 1
ATOM 836 C CA . TYR A 1 102 ? 7.318 3.118 -17.969 1.00 89.75 102 TYR A CA 1
ATOM 837 C C . TYR A 1 102 ? 8.139 2.237 -18.914 1.00 89.75 102 TYR A C 1
ATOM 839 O O . TYR A 1 102 ? 8.067 2.398 -20.132 1.00 89.75 102 TYR A O 1
ATOM 847 N N . SER A 1 103 ? 8.913 1.288 -18.380 1.00 93.44 103 SER A N 1
ATOM 848 C CA . SER A 1 103 ? 9.758 0.421 -19.209 1.00 93.44 103 SER A CA 1
ATOM 849 C C . SER A 1 103 ? 8.916 -0.521 -20.069 1.00 93.44 103 SER A C 1
ATOM 851 O O . SER A 1 103 ? 9.227 -0.732 -21.248 1.00 93.44 103 SER A O 1
ATOM 853 N N . LYS A 1 104 ? 7.814 -1.041 -19.523 1.00 91.38 104 LYS A N 1
ATOM 854 C CA . LYS A 1 104 ? 6.877 -1.887 -20.259 1.00 91.38 104 LYS A CA 1
ATOM 855 C C . LYS A 1 104 ? 6.091 -1.093 -21.303 1.00 91.38 104 LYS A C 1
ATOM 857 O O . LYS A 1 104 ? 6.024 -1.545 -22.444 1.00 91.38 104 LYS A O 1
ATOM 862 N N . ASP A 1 105 ? 5.608 0.106 -20.975 1.00 90.12 105 ASP A N 1
ATOM 863 C CA . ASP A 1 105 ? 4.922 1.001 -21.922 1.00 90.12 105 ASP A CA 1
ATOM 864 C C . ASP A 1 105 ? 5.816 1.370 -23.121 1.00 90.12 105 ASP A C 1
ATOM 866 O O . ASP A 1 105 ? 5.408 1.224 -24.277 1.00 90.12 105 ASP A O 1
ATOM 870 N N . ILE A 1 106 ? 7.074 1.756 -22.877 1.00 89.50 106 ILE A N 1
ATOM 871 C CA . ILE A 1 106 ? 8.044 2.046 -23.950 1.00 89.50 106 ILE A CA 1
ATOM 872 C C . ILE A 1 106 ? 8.290 0.800 -24.810 1.00 89.50 106 ILE A C 1
ATOM 874 O O . ILE A 1 106 ? 8.340 0.885 -26.044 1.00 89.50 106 ILE A O 1
ATOM 878 N N . THR A 1 107 ? 8.410 -0.369 -24.178 1.00 91.75 107 THR A N 1
ATOM 879 C CA . THR A 1 107 ? 8.612 -1.642 -24.882 1.00 91.75 107 THR A CA 1
ATOM 880 C C . THR A 1 107 ? 7.414 -1.981 -25.773 1.00 91.75 107 THR A C 1
ATOM 882 O O . THR A 1 107 ? 7.591 -2.383 -26.926 1.00 91.75 107 THR A O 1
ATOM 885 N N . GLU A 1 108 ? 6.188 -1.795 -25.284 1.00 91.69 108 GLU A N 1
ATOM 886 C CA . GLU A 1 108 ? 4.957 -2.028 -26.048 1.00 91.69 108 GLU A CA 1
ATOM 887 C C . GLU A 1 108 ? 4.811 -1.043 -27.216 1.00 91.69 108 GLU A C 1
ATOM 889 O O . GLU A 1 108 ? 4.535 -1.459 -28.350 1.00 91.69 108 GLU A O 1
ATOM 894 N N . LYS A 1 109 ? 5.084 0.247 -26.988 1.00 91.56 109 LYS A N 1
ATOM 895 C CA . LYS A 1 109 ? 5.096 1.272 -28.047 1.00 91.56 109 LYS A CA 1
ATOM 896 C C . LYS A 1 109 ? 6.126 0.959 -29.133 1.00 91.56 109 LYS A C 1
ATOM 898 O O . LYS A 1 109 ? 5.814 1.077 -30.321 1.00 91.56 109 LYS A O 1
ATOM 903 N N . SER A 1 110 ? 7.316 0.501 -28.745 1.00 89.62 110 SER A N 1
ATOM 904 C CA . SER A 1 110 ? 8.386 0.120 -29.677 1.00 89.62 110 SER A CA 1
ATOM 905 C C . SER A 1 110 ? 7.986 -1.070 -30.549 1.00 89.62 110 SER A C 1
ATOM 907 O O . SER A 1 110 ? 8.104 -0.998 -31.773 1.00 89.62 110 SER A O 1
ATOM 909 N N . LYS A 1 111 ? 7.407 -2.122 -29.951 1.00 90.62 111 LYS A N 1
ATOM 910 C CA . LYS A 1 111 ? 6.879 -3.282 -30.693 1.00 90.62 111 LYS A CA 1
ATOM 911 C C . LYS A 1 111 ? 5.801 -2.875 -31.701 1.00 90.62 111 LYS A C 1
ATOM 913 O O . LYS A 1 111 ? 5.810 -3.335 -32.842 1.00 90.62 111 LYS A O 1
ATOM 918 N N . LYS A 1 112 ? 4.888 -1.976 -31.311 1.00 91.12 112 LYS A N 1
ATOM 919 C CA . LYS A 1 112 ? 3.840 -1.464 -32.209 1.00 91.12 112 LYS A CA 1
ATOM 920 C C . LYS A 1 112 ? 4.428 -0.664 -33.376 1.00 91.12 112 LYS A C 1
ATOM 922 O O . LYS A 1 112 ? 3.987 -0.846 -34.509 1.00 91.12 112 LYS A O 1
ATOM 927 N N . LYS A 1 113 ? 5.427 0.191 -33.122 1.00 85.19 113 LYS A N 1
ATOM 928 C CA . LYS A 1 113 ? 6.124 0.961 -34.167 1.00 85.19 113 LYS A CA 1
ATOM 929 C C . LYS A 1 113 ? 6.852 0.042 -35.151 1.00 85.19 113 LYS A C 1
ATOM 931 O O . LYS A 1 113 ? 6.722 0.245 -36.353 1.00 85.19 113 LYS A O 1
ATOM 936 N N . GLU A 1 114 ? 7.559 -0.981 -34.669 1.00 80.31 114 GLU A N 1
ATOM 937 C CA . GLU A 1 114 ? 8.218 -1.969 -35.537 1.00 80.31 114 GLU A CA 1
ATOM 938 C C . GLU A 1 114 ? 7.207 -2.662 -36.463 1.00 80.31 114 GLU A C 1
ATOM 940 O O . GLU A 1 114 ? 7.434 -2.756 -37.672 1.00 80.31 114 GLU A O 1
ATOM 945 N N . TYR A 1 115 ? 6.061 -3.086 -35.921 1.00 68.25 115 TYR A N 1
ATOM 946 C CA . TYR A 1 115 ? 5.014 -3.731 -36.712 1.00 68.25 115 TYR A CA 1
ATOM 947 C C . TYR A 1 115 ? 4.420 -2.786 -37.768 1.00 68.25 115 TYR A C 1
ATOM 949 O O . TYR A 1 115 ? 4.262 -3.181 -38.921 1.00 68.25 115 TYR A O 1
ATOM 957 N N . LEU A 1 116 ? 4.161 -1.518 -37.421 1.00 67.56 116 LEU A N 1
ATOM 958 C CA . LEU A 1 116 ? 3.691 -0.509 -38.381 1.00 67.56 116 LEU A CA 1
ATOM 959 C C . LEU A 1 116 ? 4.696 -0.275 -39.520 1.00 67.56 116 LEU A C 1
ATOM 961 O O . LEU A 1 116 ? 4.292 -0.163 -40.676 1.00 67.56 116 LEU A O 1
ATOM 965 N N . THR A 1 117 ? 5.997 -0.259 -39.223 1.00 61.69 117 THR A N 1
ATOM 966 C CA . THR A 1 117 ? 7.043 -0.137 -40.249 1.00 61.69 117 THR A CA 1
ATOM 967 C C . THR A 1 117 ? 7.078 -1.361 -41.172 1.00 61.69 117 THR A C 1
ATOM 969 O O . THR A 1 117 ? 7.249 -1.199 -42.380 1.00 61.69 117 THR A O 1
ATOM 972 N N . ARG A 1 118 ? 6.856 -2.581 -40.652 1.00 58.34 118 ARG A N 1
ATOM 973 C CA . ARG A 1 118 ? 6.805 -3.799 -41.487 1.00 58.34 118 ARG A CA 1
ATOM 974 C C . ARG A 1 118 ? 5.558 -3.897 -42.372 1.00 58.34 118 ARG A C 1
ATOM 976 O O . ARG A 1 118 ? 5.656 -4.430 -43.473 1.00 58.34 118 ARG A O 1
ATOM 983 N N . VAL A 1 119 ? 4.402 -3.402 -41.927 1.00 57.28 119 VAL A N 1
ATOM 984 C CA . VAL A 1 119 ? 3.133 -3.520 -42.682 1.00 57.28 119 VAL A CA 1
ATOM 985 C C . VAL A 1 119 ? 3.090 -2.603 -43.922 1.00 57.28 119 VAL A C 1
ATOM 987 O O . VAL A 1 119 ? 2.309 -2.846 -44.837 1.00 57.28 119 VAL A O 1
ATOM 990 N N . ASN A 1 120 ? 3.988 -1.619 -44.036 1.00 57.69 120 ASN A N 1
ATOM 991 C CA . ASN A 1 120 ? 3.974 -0.628 -45.121 1.00 57.69 120 ASN A CA 1
ATOM 992 C C . ASN A 1 120 ? 4.830 -0.962 -46.364 1.00 57.69 120 ASN A C 1
ATOM 994 O O . ASN A 1 120 ? 5.024 -0.081 -47.199 1.00 57.69 120 ASN A O 1
ATOM 998 N N . TYR A 1 121 ? 5.337 -2.192 -46.536 1.00 49.72 121 TYR A N 1
ATOM 999 C CA . TYR A 1 121 ? 6.186 -2.528 -47.701 1.00 49.72 121 TYR A CA 1
ATOM 1000 C C . TYR A 1 121 ? 5.812 -3.797 -48.477 1.00 49.72 121 TYR A C 1
ATOM 1002 O O . TYR A 1 121 ? 6.543 -4.193 -49.383 1.00 49.72 121 TYR A O 1
ATOM 1010 N N . PHE A 1 122 ? 4.678 -4.435 -48.177 1.00 50.31 122 PHE A N 1
ATOM 1011 C CA . PHE A 1 122 ? 4.275 -5.644 -48.901 1.00 50.31 122 PHE A CA 1
ATOM 1012 C C . PHE A 1 122 ? 2.791 -5.663 -49.267 1.00 50.31 122 PHE A C 1
ATOM 1014 O O . PHE A 1 122 ? 2.014 -6.493 -48.814 1.00 50.31 122 PHE A O 1
ATOM 1021 N N . THR A 1 123 ? 2.411 -4.752 -50.156 1.00 49.81 123 THR A N 1
ATOM 1022 C CA . THR A 1 123 ? 1.359 -5.021 -51.146 1.00 49.81 123 THR A CA 1
ATOM 1023 C C . THR A 1 123 ? 1.873 -4.568 -52.514 1.00 49.81 123 THR A C 1
ATOM 1025 O O . THR A 1 123 ? 1.699 -3.414 -52.893 1.00 49.81 123 THR A O 1
ATOM 1028 N N . PRO A 1 124 ? 2.583 -5.430 -53.266 1.00 48.28 124 PRO A N 1
ATOM 1029 C CA . PRO A 1 124 ? 3.041 -5.065 -54.596 1.00 48.28 124 PRO A CA 1
ATOM 1030 C C . PRO A 1 124 ? 1.880 -5.197 -55.589 1.00 48.28 124 PRO A C 1
ATOM 1032 O O . PRO A 1 124 ? 1.626 -6.273 -56.129 1.00 48.28 124 PRO A O 1
ATOM 1035 N N . THR A 1 125 ? 1.187 -4.098 -55.880 1.00 47.66 125 THR A N 1
ATOM 1036 C CA . THR A 1 125 ? 0.411 -3.975 -57.121 1.00 47.66 125 THR A CA 1
ATOM 1037 C C . THR A 1 125 ? 1.337 -3.514 -58.244 1.00 47.66 125 THR A C 1
ATOM 1039 O O . THR A 1 125 ? 1.484 -2.329 -58.516 1.00 47.66 125 THR A O 1
ATOM 1042 N N . SER A 1 126 ? 1.919 -4.500 -58.930 1.00 57.56 126 SER A N 1
ATOM 1043 C CA . SER A 1 126 ? 2.623 -4.401 -60.220 1.00 57.56 126 SER A CA 1
ATOM 1044 C C . SER A 1 126 ? 4.073 -3.885 -60.222 1.00 57.56 126 SER A C 1
ATOM 1046 O O . SER A 1 126 ? 4.459 -2.943 -59.540 1.00 57.56 126 SER A O 1
ATOM 1048 N N . ALA A 1 127 ? 4.885 -4.516 -61.076 1.00 53.31 127 ALA A N 1
ATOM 1049 C CA . ALA A 1 127 ? 6.314 -4.258 -61.262 1.00 53.31 127 ALA A CA 1
ATOM 1050 C C . ALA A 1 127 ? 6.643 -2.909 -61.942 1.00 53.31 127 ALA A C 1
ATOM 1052 O O . ALA A 1 127 ? 7.816 -2.601 -62.154 1.00 53.31 127 ALA A O 1
ATOM 1053 N N . GLN A 1 128 ? 5.635 -2.110 -62.308 1.00 54.97 128 GLN A N 1
ATOM 1054 C CA . GLN A 1 128 ? 5.828 -0.827 -62.994 1.00 54.97 128 GLN A CA 1
ATOM 1055 C C . GLN A 1 128 ? 6.180 0.323 -62.034 1.00 54.97 128 GLN A C 1
ATOM 1057 O O . GLN A 1 128 ? 6.878 1.244 -62.449 1.00 54.97 128 GLN A O 1
ATOM 1062 N N . ASP A 1 129 ? 5.821 0.233 -60.750 1.00 52.03 129 ASP A N 1
ATOM 1063 C CA . ASP A 1 129 ? 6.026 1.318 -59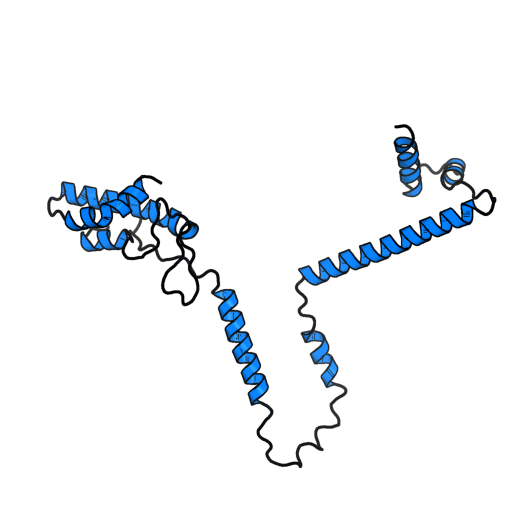.771 1.00 52.03 129 ASP A CA 1
ATOM 1064 C C . ASP A 1 129 ? 7.479 1.418 -59.237 1.00 52.03 129 ASP A C 1
ATOM 1066 O O . ASP A 1 129 ? 7.872 2.403 -58.615 1.00 52.03 129 ASP A O 1
ATOM 1070 N N . MET A 1 130 ? 8.338 0.423 -59.513 1.00 50.56 130 MET A N 1
ATOM 1071 C CA . MET A 1 130 ? 9.745 0.436 -59.068 1.00 50.56 130 MET A CA 1
ATOM 1072 C C . MET A 1 130 ? 10.649 1.375 -59.874 1.00 50.56 130 MET A C 1
ATOM 1074 O O . MET A 1 130 ? 11.686 1.801 -59.369 1.00 50.56 130 MET A O 1
ATOM 1078 N N . ARG A 1 131 ? 10.311 1.677 -61.133 1.00 54.16 131 ARG A N 1
ATOM 1079 C CA . ARG A 1 131 ? 11.240 2.392 -62.026 1.00 54.16 131 ARG A CA 1
ATOM 1080 C C . ARG A 1 131 ? 11.171 3.916 -61.866 1.00 54.16 131 ARG A C 1
ATOM 1082 O O . ARG A 1 131 ? 12.163 4.583 -62.133 1.00 54.16 131 ARG A O 1
ATOM 1089 N N . ASP A 1 132 ? 10.055 4.446 -61.365 1.00 50.47 132 ASP A N 1
ATOM 1090 C CA . ASP A 1 132 ? 9.808 5.895 -61.279 1.00 50.47 132 ASP A CA 1
ATOM 1091 C C . ASP A 1 132 ? 10.327 6.541 -59.973 1.00 50.47 132 ASP A C 1
ATOM 1093 O O . ASP A 1 132 ? 10.504 7.753 -59.885 1.00 50.47 132 ASP A O 1
ATOM 1097 N N . ARG A 1 133 ? 10.666 5.740 -58.947 1.00 52.22 133 ARG A N 1
ATOM 1098 C CA . ARG A 1 133 ? 11.220 6.243 -57.668 1.00 52.22 133 ARG A CA 1
ATOM 1099 C C . ARG A 1 133 ? 12.747 6.382 -57.623 1.00 52.22 133 ARG A C 1
ATOM 1101 O O . ARG A 1 133 ? 13.278 6.885 -56.633 1.00 52.22 133 ARG A O 1
ATOM 1108 N N . MET A 1 134 ? 13.463 5.969 -58.670 1.00 47.00 134 MET A N 1
ATOM 1109 C CA . MET A 1 134 ? 14.933 5.982 -58.703 1.00 47.00 134 MET A CA 1
ATOM 1110 C C . MET A 1 134 ? 15.540 7.255 -59.333 1.00 47.00 134 MET A C 1
ATOM 1112 O O . MET A 1 134 ? 16.495 7.161 -60.103 1.00 47.00 134 MET A O 1
ATOM 1116 N N . PRO A 1 135 ? 15.022 8.455 -59.012 1.00 49.28 135 PRO A N 1
ATOM 1117 C CA . PRO A 1 135 ? 15.919 9.601 -58.866 1.00 49.28 135 PRO A CA 1
ATOM 1118 C C . PRO A 1 135 ? 15.539 10.489 -57.665 1.00 49.28 135 PRO A C 1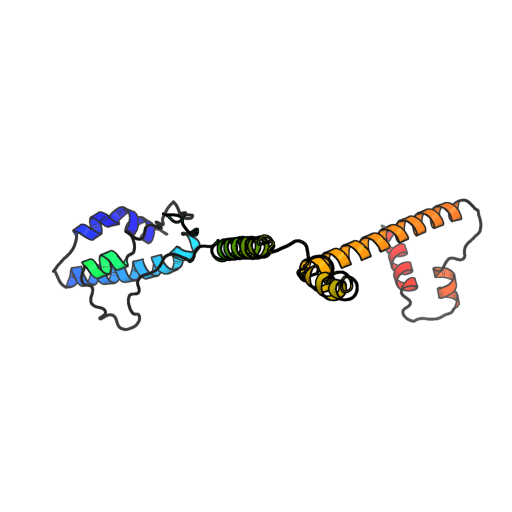
ATOM 1120 O O . PRO A 1 135 ? 15.299 11.680 -57.823 1.00 49.28 135 PRO A O 1
ATOM 1123 N N . LYS A 1 136 ? 15.471 9.927 -56.447 1.00 48.00 136 LYS A N 1
ATOM 1124 C CA . LYS A 1 136 ? 15.401 10.703 -55.181 1.00 48.00 136 LYS A CA 1
ATOM 1125 C C . LYS A 1 136 ? 16.214 10.095 -54.026 1.00 48.00 136 LYS A C 1
ATOM 1127 O O . LYS A 1 136 ? 15.929 1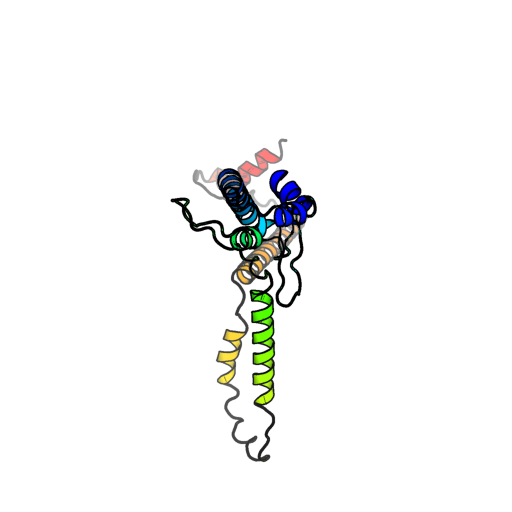0.346 -52.861 1.00 48.00 136 LYS A O 1
ATOM 1132 N N . ILE A 1 137 ? 17.239 9.295 -54.329 1.00 48.91 137 ILE A N 1
ATOM 1133 C CA . ILE A 1 137 ? 18.101 8.685 -53.298 1.00 48.91 137 ILE A CA 1
ATOM 1134 C C . ILE A 1 137 ? 19.125 9.685 -52.717 1.00 48.91 137 ILE A C 1
ATOM 1136 O O . ILE A 1 137 ? 19.649 9.443 -51.636 1.00 48.91 137 ILE A O 1
ATOM 1140 N N . LEU A 1 138 ? 19.367 10.840 -53.355 1.00 41.34 138 LEU A N 1
ATOM 1141 C CA . LEU A 1 138 ? 20.396 11.782 -52.890 1.00 41.34 138 LEU A CA 1
ATOM 1142 C C . LEU A 1 138 ? 19.902 12.829 -51.867 1.00 41.34 138 LEU A C 1
ATOM 1144 O O . LEU A 1 138 ? 20.647 13.152 -50.951 1.00 41.34 138 LEU A O 1
ATOM 1148 N N . ASP A 1 139 ? 18.644 13.279 -51.931 1.00 44.56 139 ASP A N 1
ATOM 1149 C CA . ASP A 1 139 ? 18.116 14.287 -50.985 1.00 44.56 139 ASP A CA 1
ATOM 1150 C C . ASP A 1 139 ? 17.511 13.674 -49.706 1.00 44.56 139 ASP A C 1
ATOM 1152 O O . ASP A 1 139 ? 17.351 14.347 -48.689 1.00 44.56 139 ASP A O 1
ATOM 1156 N N . GLY A 1 140 ? 17.188 12.376 -49.726 1.00 46.41 140 GLY A N 1
ATOM 1157 C CA . GLY A 1 140 ? 16.561 11.676 -48.597 1.00 46.41 140 GLY A CA 1
ATOM 1158 C C . GLY A 1 140 ? 17.517 11.282 -47.466 1.00 46.41 140 GLY A C 1
ATOM 1159 O O . GLY A 1 140 ? 17.056 10.977 -46.368 1.00 46.41 140 GLY A O 1
ATOM 1160 N N . MET A 1 141 ? 18.834 11.309 -47.701 1.00 45.19 141 MET A N 1
ATOM 1161 C CA . MET A 1 141 ? 19.834 10.895 -46.706 1.00 45.19 141 MET A CA 1
ATOM 1162 C C . MET A 1 141 ? 20.002 11.926 -45.575 1.00 45.19 141 MET A C 1
ATOM 1164 O O . MET A 1 141 ? 20.374 11.562 -44.458 1.00 45.19 141 MET A O 1
ATOM 1168 N N . SER A 1 142 ? 19.682 13.203 -45.834 1.00 44.56 142 SER A N 1
ATOM 1169 C CA . SER A 1 142 ? 19.848 14.287 -44.855 1.00 44.56 142 SER A CA 1
ATOM 1170 C C . SER A 1 142 ? 18.947 14.114 -43.629 1.00 44.56 142 SER A C 1
ATOM 1172 O O . SER A 1 142 ? 19.355 14.439 -42.524 1.00 44.56 142 SER A O 1
ATOM 1174 N N . HIS A 1 143 ? 17.747 13.550 -43.797 1.00 44.38 143 HIS A N 1
ATOM 1175 C CA . HIS A 1 143 ? 16.764 13.437 -42.712 1.00 44.38 143 HIS A CA 1
ATOM 1176 C C . HIS A 1 143 ? 16.893 12.138 -41.892 1.00 44.38 143 HIS A C 1
ATOM 1178 O O . HIS A 1 143 ? 16.242 11.977 -40.855 1.00 44.38 143 HIS A O 1
ATOM 1184 N N . THR A 1 144 ? 17.717 11.194 -42.361 1.00 39.72 144 THR A N 1
ATOM 1185 C CA . THR A 1 144 ? 18.044 9.945 -41.656 1.00 39.72 144 THR A CA 1
ATOM 1186 C C . THR A 1 144 ? 19.299 10.047 -40.799 1.00 39.72 144 THR A C 1
ATOM 1188 O O . THR A 1 144 ? 19.419 9.264 -39.865 1.00 39.72 144 THR A O 1
ATOM 1191 N N . LEU A 1 145 ? 20.191 11.011 -41.058 1.00 42.97 145 LEU A N 1
ATOM 1192 C CA . LEU A 1 145 ? 21.358 11.238 -40.199 1.00 42.97 145 LEU A CA 1
ATOM 1193 C C . LEU A 1 145 ? 20.962 11.909 -38.872 1.00 42.97 145 LEU A C 1
ATOM 1195 O O . LEU A 1 145 ? 21.487 11.535 -37.823 1.00 42.97 145 LEU A O 1
ATOM 1199 N N . ASP A 1 146 ? 19.966 12.800 -38.903 1.00 46.31 146 ASP A N 1
ATOM 1200 C CA . ASP A 1 146 ? 19.498 13.532 -37.716 1.00 46.31 146 ASP A CA 1
ATOM 1201 C C . ASP A 1 146 ? 18.756 12.645 -36.702 1.00 46.31 146 ASP A C 1
ATOM 1203 O O . ASP A 1 146 ? 18.800 12.899 -35.503 1.00 46.31 146 ASP A O 1
ATOM 1207 N N . ASN A 1 147 ? 18.126 11.553 -37.150 1.00 49.56 147 ASN A N 1
ATOM 1208 C CA . ASN A 1 147 ? 17.371 10.649 -36.270 1.00 49.56 147 ASN A CA 1
ATOM 1209 C C . ASN A 1 147 ? 18.207 9.487 -35.704 1.00 49.56 147 ASN A C 1
ATOM 1211 O O . ASN A 1 147 ? 17.710 8.718 -34.883 1.00 49.56 147 ASN A O 1
ATOM 1215 N N . THR A 1 148 ? 19.466 9.341 -36.129 1.00 45.34 148 THR A N 1
ATOM 1216 C CA . THR A 1 148 ? 20.427 8.385 -35.541 1.00 45.34 148 THR A CA 1
ATOM 1217 C C . THR A 1 148 ? 21.273 8.985 -34.420 1.00 45.34 148 THR A C 1
ATOM 1219 O O . THR A 1 148 ? 22.105 8.281 -33.853 1.00 45.34 148 THR A O 1
ATOM 1222 N N . LEU A 1 149 ? 21.045 10.252 -34.065 1.00 46.72 149 LEU A N 1
ATOM 1223 C CA . LEU A 1 149 ? 21.747 10.921 -32.974 1.00 46.72 149 LEU A CA 1
ATOM 1224 C C . LEU A 1 149 ? 20.784 11.450 -31.903 1.00 46.72 149 LEU A C 1
ATOM 1226 O O . LEU A 1 149 ? 20.957 12.544 -31.377 1.00 46.72 149 LEU A O 1
ATOM 1230 N N . GLU A 1 150 ? 19.801 10.643 -31.506 1.00 51.41 150 GLU A N 1
ATOM 1231 C CA . GLU A 1 150 ? 19.181 10.795 -30.184 1.00 51.41 150 GLU A CA 1
ATOM 1232 C C . GLU A 1 150 ? 20.145 10.220 -29.124 1.00 51.41 150 GLU A C 1
ATOM 1234 O O . GLU A 1 150 ? 19.847 9.273 -28.400 1.00 51.41 150 GLU A O 1
ATOM 1239 N N . SER A 1 151 ? 21.383 10.724 -29.097 1.00 61.16 151 SER A N 1
ATOM 1240 C CA . SER A 1 151 ? 22.332 10.397 -28.041 1.00 61.16 151 SER A CA 1
ATOM 1241 C C . SER A 1 151 ? 21.936 11.194 -26.811 1.00 61.16 151 SER A C 1
ATOM 1243 O O . SER A 1 151 ? 22.039 12.423 -26.807 1.00 61.16 151 SER A O 1
ATOM 1245 N N . ASP A 1 152 ? 21.477 10.476 -25.786 1.00 67.69 152 ASP A N 1
ATOM 1246 C CA . ASP A 1 152 ? 21.250 11.007 -24.447 1.00 67.69 152 ASP A CA 1
ATOM 1247 C C . ASP A 1 152 ? 22.421 11.943 -24.063 1.00 67.69 152 ASP A C 1
ATOM 1249 O O . ASP A 1 152 ? 23.584 11.573 -24.286 1.00 67.69 152 ASP A O 1
ATOM 1253 N N . PRO A 1 153 ? 22.153 13.142 -23.510 1.00 79.75 153 PRO A N 1
ATOM 1254 C CA . PRO A 1 153 ? 23.176 14.075 -23.040 1.00 79.75 153 PRO A CA 1
ATOM 1255 C C . PRO A 1 153 ? 24.340 13.413 -22.285 1.00 79.75 153 PRO A C 1
ATOM 1257 O O . PRO A 1 153 ? 25.492 13.821 -22.454 1.00 79.75 153 PRO A O 1
ATOM 1260 N N . PHE A 1 154 ? 24.071 12.359 -21.508 1.00 82.81 154 PHE A N 1
ATOM 1261 C CA . PHE A 1 154 ? 25.089 11.586 -20.801 1.00 82.81 154 PHE A CA 1
ATOM 1262 C C . PHE A 1 154 ? 26.098 10.921 -21.747 1.00 82.81 154 PHE A C 1
ATOM 1264 O O . PHE A 1 154 ? 27.300 10.981 -21.488 1.00 82.81 154 PHE A O 1
ATOM 1271 N N . TYR A 1 155 ? 25.656 10.331 -22.860 1.00 83.25 155 TYR A N 1
ATOM 1272 C CA . TYR A 1 155 ? 26.544 9.646 -23.807 1.00 83.25 155 TYR A CA 1
ATOM 1273 C C . TYR A 1 155 ? 27.497 10.624 -24.501 1.00 83.25 155 TYR A C 1
ATOM 1275 O O . TYR A 1 155 ? 28.696 10.360 -24.601 1.00 83.25 155 TYR A O 1
ATOM 1283 N N . THR A 1 156 ? 26.987 11.785 -24.909 1.00 84.94 156 THR A N 1
ATOM 1284 C CA . THR A 1 156 ? 27.785 12.838 -25.552 1.00 84.94 156 THR A CA 1
ATOM 1285 C C . THR A 1 156 ? 28.868 13.373 -24.613 1.00 84.94 156 THR A C 1
ATOM 1287 O O . THR A 1 156 ? 30.024 13.516 -25.017 1.00 84.94 156 THR A O 1
ATOM 1290 N N . ILE A 1 157 ? 28.523 13.611 -23.342 1.00 89.25 157 ILE A N 1
ATOM 1291 C CA . ILE A 1 157 ? 29.473 14.079 -22.320 1.00 89.25 157 ILE A CA 1
ATOM 1292 C C . ILE A 1 157 ? 30.548 13.020 -22.055 1.00 89.25 157 ILE A C 1
ATOM 1294 O O . ILE A 1 157 ? 31.739 13.336 -22.030 1.00 89.25 157 ILE A O 1
ATOM 1298 N N . VAL A 1 158 ? 30.143 11.759 -21.890 1.00 94.00 158 VAL A N 1
ATOM 1299 C CA . VAL A 1 158 ? 31.060 10.647 -21.609 1.00 94.00 158 VAL A CA 1
ATOM 1300 C C . VAL A 1 158 ? 32.029 10.423 -22.773 1.00 94.00 158 VAL A C 1
ATOM 1302 O O . VAL A 1 158 ? 33.237 10.314 -22.556 1.00 94.00 158 VAL A O 1
ATOM 1305 N N . LEU A 1 159 ? 31.534 10.421 -24.012 1.00 91.62 159 LEU A N 1
ATOM 1306 C CA . LEU A 1 159 ? 32.367 10.273 -25.206 1.00 91.62 159 LEU A CA 1
ATOM 1307 C C . LEU A 1 159 ? 33.354 11.444 -25.359 1.00 91.62 159 LEU A C 1
ATOM 1309 O O . LEU A 1 159 ? 34.532 11.234 -25.661 1.00 91.62 159 LEU A O 1
ATOM 1313 N N . GLY A 1 160 ? 32.910 12.673 -25.081 1.00 93.44 160 GLY A N 1
ATOM 1314 C CA . GLY A 1 160 ? 33.778 13.852 -25.066 1.00 93.44 160 GLY A CA 1
ATOM 1315 C C . GLY A 1 160 ? 34.891 13.758 -24.014 1.00 93.44 160 GLY A C 1
ATOM 1316 O O . GLY A 1 160 ? 36.055 14.023 -24.309 1.00 93.44 160 GLY A O 1
ATOM 1317 N N . ALA A 1 161 ? 34.572 13.302 -22.802 1.00 94.75 161 ALA A N 1
ATOM 1318 C CA . ALA A 1 161 ? 35.563 13.142 -21.740 1.00 94.75 161 ALA A CA 1
ATOM 1319 C C . ALA A 1 161 ? 36.623 12.083 -22.092 1.00 94.75 161 ALA A C 1
ATOM 1321 O O . ALA A 1 161 ? 37.822 12.330 -21.946 1.00 94.75 161 ALA A O 1
ATOM 1322 N N . PHE A 1 162 ? 36.205 10.923 -22.609 1.00 94.00 162 PHE A N 1
ATOM 1323 C CA . PHE A 1 162 ? 37.137 9.857 -22.985 1.00 94.00 162 PHE A CA 1
ATOM 1324 C C . PHE A 1 162 ? 38.013 10.217 -24.188 1.00 94.00 162 PHE A C 1
ATOM 1326 O O . PHE A 1 162 ? 39.190 9.854 -24.208 1.00 94.00 162 PHE A O 1
ATOM 1333 N N . THR A 1 163 ? 37.486 10.957 -25.166 1.00 95.94 163 THR A N 1
ATOM 1334 C CA . THR A 1 163 ? 38.285 11.416 -26.316 1.00 95.94 163 THR A CA 1
ATOM 1335 C C . THR A 1 163 ? 39.362 12.414 -25.884 1.00 95.94 163 THR A C 1
ATOM 1337 O O . THR A 1 163 ? 40.525 12.238 -26.249 1.00 95.94 163 THR A O 1
ATOM 1340 N N . LEU A 1 164 ? 39.030 13.385 -25.025 1.00 96.25 164 LEU A N 1
ATOM 1341 C CA . LEU A 1 164 ? 40.009 14.317 -24.449 1.00 96.25 164 LEU A CA 1
ATOM 1342 C C . LEU A 1 164 ? 41.086 13.595 -23.626 1.00 96.25 164 LEU A C 1
ATOM 1344 O O . LEU A 1 164 ? 42.275 13.857 -23.810 1.00 96.25 164 LEU A O 1
ATOM 1348 N N . LEU A 1 165 ? 40.696 12.648 -22.767 1.00 95.56 165 LEU A N 1
ATOM 1349 C CA . LEU A 1 165 ? 41.647 11.851 -21.981 1.00 95.56 165 LEU A CA 1
ATOM 1350 C C . LEU A 1 165 ? 42.577 11.009 -22.865 1.00 95.56 165 LEU A C 1
ATOM 1352 O O . LEU A 1 165 ? 43.778 10.921 -22.591 1.00 95.56 165 LEU A O 1
ATOM 1356 N N . GLY A 1 166 ? 42.045 10.416 -23.937 1.00 95.62 166 GLY A N 1
ATOM 1357 C CA . GLY A 1 166 ? 42.831 9.651 -24.904 1.00 95.62 166 GLY A CA 1
ATOM 1358 C C . GLY A 1 166 ? 43.879 10.518 -25.600 1.00 95.62 166 GLY A C 1
ATOM 1359 O O . GLY A 1 166 ? 45.053 10.151 -25.648 1.00 95.62 166 GLY A O 1
ATOM 1360 N N . ILE A 1 167 ? 43.480 11.705 -26.059 1.00 96.00 167 ILE A N 1
ATOM 1361 C CA . ILE A 1 167 ? 44.378 12.672 -26.700 1.00 96.00 167 ILE A CA 1
ATOM 1362 C C . ILE A 1 167 ? 45.498 13.101 -25.738 1.00 96.00 167 ILE A C 1
ATOM 1364 O O . ILE A 1 167 ? 46.675 13.039 -26.100 1.00 96.00 167 ILE A O 1
ATOM 1368 N N . LEU A 1 168 ? 45.164 13.467 -24.495 1.00 94.25 168 LEU A N 1
ATOM 1369 C CA . LEU A 1 168 ? 46.156 13.850 -23.480 1.00 94.25 168 LEU A CA 1
ATOM 1370 C C . LEU A 1 168 ? 47.141 12.715 -23.166 1.00 94.25 168 LEU A C 1
ATOM 1372 O O . LEU A 1 168 ? 48.342 12.952 -23.024 1.00 94.25 168 LEU A O 1
ATOM 1376 N N . SER A 1 169 ? 46.655 11.474 -23.112 1.00 90.69 169 SER A N 1
ATOM 1377 C CA . SER A 1 169 ? 47.491 10.292 -22.863 1.00 90.69 169 SER A CA 1
ATOM 1378 C C . SER A 1 169 ? 48.497 10.055 -23.991 1.00 90.69 169 SER A C 1
ATOM 1380 O O . SER A 1 169 ? 49.663 9.750 -23.738 1.00 90.69 169 SER A O 1
ATOM 1382 N N . VAL A 1 170 ? 48.075 10.251 -25.241 1.00 93.56 170 VAL A N 1
ATOM 1383 C CA . VAL A 1 170 ? 48.948 10.147 -26.417 1.00 93.56 170 VAL A CA 1
ATOM 1384 C C . VAL A 1 170 ? 50.030 11.235 -26.395 1.00 93.56 170 VAL A C 1
ATOM 1386 O O . VAL A 1 170 ? 51.207 10.923 -26.585 1.00 93.56 170 VAL A O 1
ATOM 1389 N N . PHE A 1 171 ? 49.676 12.486 -26.075 1.00 90.25 171 PHE A N 1
ATOM 1390 C CA . PHE A 1 171 ? 50.656 13.566 -25.902 1.00 90.25 171 PHE A CA 1
ATOM 1391 C C . PHE A 1 171 ? 51.671 13.276 -24.791 1.00 90.25 171 PHE A C 1
ATOM 1393 O O . PHE A 1 171 ? 52.860 13.523 -24.981 1.00 90.25 171 PHE A O 1
ATOM 1400 N N . PHE A 1 172 ? 51.240 12.701 -23.665 1.00 87.38 172 PHE A N 1
ATOM 1401 C CA . PHE A 1 172 ? 52.144 12.314 -22.579 1.00 87.38 172 PHE A CA 1
ATOM 1402 C C . PHE A 1 172 ? 53.150 11.237 -23.010 1.00 87.38 172 PHE A C 1
ATOM 1404 O O . PHE A 1 172 ? 54.336 11.325 -22.680 1.00 87.38 172 PHE A O 1
ATOM 1411 N N . ILE A 1 173 ? 52.709 10.242 -23.786 1.00 89.38 173 ILE A N 1
ATOM 1412 C CA . ILE A 1 173 ? 53.598 9.208 -24.333 1.00 89.38 173 ILE A CA 1
ATOM 1413 C C . ILE A 1 173 ? 54.614 9.837 -25.288 1.00 89.38 173 ILE A C 1
ATOM 1415 O O . ILE A 1 173 ? 55.808 9.573 -25.150 1.00 89.38 173 ILE A O 1
ATOM 1419 N N . PHE A 1 174 ? 54.177 10.701 -26.209 1.00 84.62 174 PHE A N 1
ATOM 1420 C CA . PHE A 1 174 ? 55.094 11.396 -27.113 1.00 84.62 174 PHE A CA 1
ATOM 1421 C C . PHE A 1 174 ? 56.080 12.284 -26.360 1.00 84.62 174 PHE A C 1
ATOM 1423 O O . PHE A 1 174 ? 57.275 12.190 -26.617 1.00 84.62 174 PHE A O 1
ATOM 1430 N N . TYR A 1 175 ? 55.625 13.066 -25.381 1.00 83.62 175 TYR A N 1
ATOM 1431 C CA . TYR A 1 175 ? 56.502 13.866 -24.527 1.00 83.62 175 TYR A CA 1
ATOM 1432 C C . TYR A 1 175 ? 57.549 12.998 -23.819 1.00 83.62 175 TYR A C 1
ATOM 1434 O O . TYR A 1 175 ? 58.734 13.327 -23.822 1.00 83.62 175 TYR A O 1
ATOM 1442 N N . LYS A 1 176 ? 57.146 11.845 -23.273 1.00 78.38 176 LYS A N 1
ATOM 1443 C CA . LYS A 1 176 ? 58.059 10.906 -22.611 1.00 78.38 176 LYS A CA 1
ATOM 1444 C C . LYS A 1 176 ? 59.062 10.275 -23.583 1.00 78.38 176 LYS A C 1
ATOM 1446 O O . LYS A 1 176 ? 60.232 10.145 -23.234 1.00 78.38 176 LYS A O 1
ATOM 1451 N N . VAL A 1 177 ? 58.632 9.896 -24.787 1.00 80.12 177 VAL A N 1
ATOM 1452 C CA . VAL A 1 177 ? 59.505 9.334 -25.834 1.00 80.12 177 VAL A CA 1
ATOM 1453 C C . VAL A 1 177 ? 60.486 10.389 -26.348 1.00 80.12 177 VAL A C 1
ATOM 1455 O O . VAL A 1 177 ? 61.675 10.103 -26.457 1.00 80.12 177 VAL A O 1
ATOM 1458 N N . ILE A 1 178 ? 60.016 11.615 -26.587 1.00 76.38 178 ILE A N 1
ATOM 1459 C CA . ILE A 1 178 ? 60.841 12.756 -26.996 1.00 76.38 178 ILE A CA 1
ATOM 1460 C C . ILE A 1 178 ? 61.858 13.089 -25.897 1.00 76.38 178 ILE A C 1
ATOM 1462 O O . ILE A 1 178 ? 63.046 13.166 -26.192 1.00 76.38 178 ILE A O 1
ATOM 1466 N N . LYS A 1 179 ? 61.443 13.182 -24.625 1.00 75.06 179 LYS A N 1
ATOM 1467 C CA . LYS A 1 179 ? 62.350 13.393 -23.480 1.00 75.06 179 LYS A CA 1
ATOM 1468 C C . LYS A 1 179 ? 63.414 12.296 -23.383 1.00 75.06 179 LYS A C 1
ATOM 1470 O O . LYS A 1 179 ? 64.589 12.611 -23.235 1.00 75.06 179 LYS A O 1
ATOM 1475 N N . ASN A 1 180 ? 63.032 11.023 -23.506 1.00 68.88 180 ASN A N 1
ATOM 1476 C CA . ASN A 1 180 ? 63.983 9.904 -23.478 1.00 68.88 180 ASN A CA 1
ATOM 1477 C C . ASN A 1 180 ? 64.930 9.883 -24.687 1.00 68.88 180 ASN A C 1
ATOM 1479 O O . ASN A 1 180 ? 66.067 9.438 -24.549 1.00 68.88 180 ASN A O 1
ATOM 1483 N N . SER A 1 181 ? 64.475 10.327 -25.862 1.00 66.94 181 SER A N 1
ATOM 1484 C CA . SER A 1 181 ? 65.313 10.414 -27.062 1.00 66.94 181 SER A CA 1
ATOM 1485 C C . SER A 1 181 ? 66.288 11.590 -26.983 1.00 66.94 181 SER A C 1
ATOM 1487 O O . SER A 1 181 ? 67.447 11.431 -27.345 1.00 66.94 181 SER A O 1
ATOM 1489 N N . LEU A 1 182 ? 65.853 12.738 -26.454 1.00 58.50 182 LEU A N 1
ATOM 1490 C CA . LEU A 1 182 ? 66.694 13.925 -26.266 1.00 58.50 182 LEU A CA 1
ATOM 1491 C C . LEU A 1 182 ? 67.732 13.747 -25.149 1.00 58.50 182 LEU A C 1
ATOM 1493 O O . LEU A 1 182 ? 68.822 14.286 -25.250 1.00 58.50 182 LEU A O 1
ATOM 1497 N N . LEU A 1 183 ? 67.447 12.945 -24.117 1.00 56.38 183 LEU A N 1
ATOM 1498 C CA . LEU A 1 183 ? 68.435 12.575 -23.089 1.00 56.38 183 LEU A CA 1
ATOM 1499 C C . LEU A 1 183 ? 69.542 11.643 -23.613 1.00 56.38 183 LEU A C 1
ATOM 1501 O O . LEU A 1 183 ? 70.549 11.448 -22.935 1.00 56.38 183 LEU A O 1
ATOM 1505 N N . LYS A 1 184 ? 69.348 11.036 -24.791 1.00 55.25 184 LYS A N 1
ATOM 1506 C CA . LYS A 1 184 ? 70.303 10.104 -25.403 1.00 55.25 184 LYS A CA 1
ATOM 1507 C C . LYS A 1 184 ? 71.345 10.815 -26.271 1.00 55.25 184 LYS A C 1
ATOM 1509 O O . LYS A 1 184 ? 72.466 10.323 -26.381 1.00 55.25 184 LYS A O 1
ATOM 1514 N N . ASP A 1 185 ? 71.001 11.985 -26.799 1.00 54.84 185 ASP A N 1
ATOM 1515 C CA . ASP A 1 185 ? 71.895 12.837 -27.573 1.00 54.84 185 ASP A CA 1
ATOM 1516 C C . ASP A 1 185 ? 72.306 14.024 -26.690 1.00 54.84 185 ASP A C 1
ATOM 1518 O O . ASP A 1 185 ? 71.525 14.940 -26.464 1.00 54.84 185 ASP A O 1
ATOM 1522 N N . ASN A 1 186 ? 73.524 13.989 -26.134 1.00 55.94 186 ASN A N 1
ATOM 1523 C CA . ASN A 1 186 ? 74.067 15.035 -25.255 1.00 55.94 186 ASN A CA 1
ATOM 1524 C C . ASN A 1 186 ? 74.083 16.424 -25.930 1.00 55.94 186 ASN A C 1
ATOM 1526 O O . ASN A 1 186 ? 75.096 16.837 -26.496 1.00 55.94 186 ASN A O 1
ATOM 1530 N N . LEU A 1 187 ? 72.990 17.174 -25.809 1.00 50.03 187 LEU A N 1
ATOM 1531 C CA . LEU A 1 187 ? 72.918 18.602 -26.092 1.00 50.03 187 LEU A CA 1
ATOM 1532 C C . LEU A 1 187 ? 72.196 19.282 -24.918 1.00 50.03 187 LEU A C 1
ATOM 1534 O O . LEU A 1 187 ? 71.096 18.851 -24.566 1.00 50.03 187 LEU A O 1
ATOM 1538 N N . PRO A 1 188 ? 72.777 20.317 -24.282 1.00 48.19 188 PRO A N 1
ATOM 1539 C CA . PRO A 1 188 ? 72.122 20.992 -23.176 1.00 48.19 188 PRO A CA 1
ATOM 1540 C C . PRO A 1 188 ? 70.974 21.820 -23.753 1.00 48.19 188 PRO A C 1
ATOM 1542 O O . PRO A 1 188 ? 71.179 22.909 -24.288 1.00 48.19 188 PRO A O 1
ATOM 1545 N N . LEU A 1 189 ? 69.756 21.288 -23.685 1.00 49.28 189 LEU A N 1
ATOM 1546 C CA . LEU A 1 189 ? 68.574 22.112 -23.875 1.00 49.28 189 LEU A CA 1
ATOM 1547 C C . LEU A 1 189 ? 68.505 23.051 -22.666 1.00 49.28 189 LEU A C 1
ATOM 1549 O O . LEU A 1 189 ? 68.517 22.580 -21.530 1.00 49.28 189 LEU A O 1
ATOM 1553 N N . LEU A 1 190 ? 68.497 24.364 -22.915 1.00 56.03 190 LEU A N 1
ATOM 1554 C CA . LEU A 1 190 ? 68.274 25.367 -21.878 1.00 56.03 190 LEU A CA 1
ATOM 1555 C C . LEU A 1 190 ? 67.053 24.969 -21.047 1.00 56.03 190 LEU A C 1
ATOM 1557 O O . LEU A 1 190 ? 65.969 24.766 -21.596 1.00 56.03 190 LEU A O 1
ATOM 1561 N N . ASP A 1 191 ? 67.249 24.893 -19.733 1.00 56.50 191 ASP A N 1
ATOM 1562 C CA . ASP A 1 191 ? 66.167 24.719 -18.778 1.00 56.50 191 ASP A CA 1
ATOM 1563 C C . ASP A 1 191 ? 65.135 25.837 -18.999 1.00 56.50 191 ASP A C 1
ATOM 1565 O O . ASP A 1 191 ? 65.497 27.017 -18.896 1.00 56.50 191 ASP A O 1
ATOM 1569 N N . PRO A 1 192 ? 63.856 25.523 -19.269 1.00 54.34 192 PRO A N 1
ATOM 1570 C CA . PRO A 1 192 ? 62.826 26.549 -19.413 1.00 54.34 192 PRO A CA 1
ATOM 1571 C C . PRO A 1 192 ? 62.679 27.386 -18.129 1.00 54.34 192 PRO A C 1
ATOM 1573 O O . PRO A 1 192 ? 62.378 28.579 -18.200 1.00 54.34 192 PRO A O 1
ATOM 1576 N N . CYS A 1 193 ? 63.004 26.812 -16.960 1.00 49.72 193 CYS A N 1
ATOM 1577 C CA . CYS A 1 193 ? 63.050 27.548 -15.695 1.00 49.72 193 CYS A CA 1
ATOM 1578 C C . CYS A 1 193 ? 64.245 28.529 -15.606 1.00 49.72 193 CYS A C 1
ATOM 1580 O O . CYS A 1 193 ? 64.201 29.467 -14.810 1.00 49.72 193 CYS A O 1
ATOM 1582 N N . PHE A 1 194 ? 65.314 28.353 -16.397 1.00 52.22 194 PHE A N 1
ATOM 1583 C CA . PHE A 1 194 ? 66.476 29.256 -16.407 1.00 52.22 194 PHE A CA 1
ATOM 1584 C C . PHE A 1 194 ? 66.226 30.495 -17.276 1.00 52.22 194 PHE A C 1
ATOM 1586 O O . PHE A 1 194 ? 66.589 31.606 -16.887 1.00 52.22 194 PHE A O 1
ATOM 1593 N N . THR A 1 195 ? 65.552 30.329 -18.419 1.00 51.84 195 THR A N 1
ATOM 1594 C CA . THR A 1 195 ? 65.191 31.449 -19.302 1.00 51.84 195 THR A CA 1
ATOM 1595 C C . THR A 1 195 ? 64.227 32.426 -18.631 1.00 51.84 195 THR A C 1
ATOM 1597 O O . THR A 1 195 ? 64.475 33.630 -18.662 1.00 51.84 195 THR A O 1
ATOM 1600 N N . GLU A 1 196 ? 63.206 31.932 -17.923 1.00 51.06 196 GLU A N 1
ATOM 1601 C CA . GLU A 1 196 ? 62.194 32.790 -17.284 1.00 51.06 196 GLU A CA 1
ATOM 1602 C C . GLU A 1 196 ? 62.770 33.591 -16.097 1.00 51.06 196 GLU A C 1
ATOM 1604 O O . GLU A 1 196 ? 62.455 34.763 -15.898 1.00 51.06 196 GLU A O 1
ATOM 1609 N N . LYS A 1 197 ? 63.725 33.005 -15.362 1.00 48.06 197 LYS A N 1
ATOM 1610 C CA . LYS A 1 197 ? 64.412 33.662 -14.235 1.00 48.06 197 LYS A CA 1
ATOM 1611 C C . LYS A 1 197 ? 65.356 34.789 -14.674 1.00 48.06 197 LYS A C 1
ATOM 1613 O O . LYS A 1 197 ? 65.629 35.691 -13.886 1.00 48.06 197 LYS A O 1
ATOM 1618 N N . SER A 1 198 ? 65.853 34.746 -15.914 1.00 50.53 198 SER A N 1
ATOM 1619 C CA . SER A 1 198 ? 66.757 35.763 -16.475 1.00 50.53 198 SER A CA 1
ATOM 1620 C C . SER A 1 198 ? 66.035 37.008 -17.006 1.00 50.53 198 SER A C 1
ATOM 1622 O O . SER A 1 198 ? 66.651 38.066 -17.125 1.00 50.53 198 SER A O 1
ATOM 1624 N N . GLN A 1 199 ? 64.732 36.899 -17.285 1.00 52.78 199 GLN A N 1
ATOM 1625 C CA . GLN A 1 199 ? 63.952 37.939 -17.962 1.00 52.78 199 GLN A CA 1
ATOM 1626 C C . GLN A 1 199 ? 63.187 38.868 -17.005 1.00 52.78 199 GLN A C 1
ATOM 1628 O O . GLN A 1 199 ? 62.599 39.849 -17.447 1.00 52.78 199 GLN A O 1
ATOM 1633 N N . GLY A 1 200 ? 63.239 38.615 -15.691 1.00 50.69 200 GLY A N 1
ATOM 1634 C CA . GLY A 1 200 ? 62.686 39.515 -14.671 1.00 50.69 200 GLY A CA 1
ATOM 1635 C C . GLY A 1 200 ? 61.167 39.713 -14.745 1.00 50.69 200 GLY A C 1
ATOM 1636 O O . GLY A 1 200 ? 60.648 40.659 -14.156 1.00 50.69 200 GLY A O 1
ATOM 1637 N N . GLU A 1 201 ? 60.441 38.843 -15.446 1.00 49.53 201 GLU A N 1
ATOM 1638 C CA . GLU A 1 201 ? 58.988 38.921 -15.555 1.00 49.53 201 GLU A CA 1
ATOM 1639 C C . GLU A 1 201 ? 58.348 38.188 -14.379 1.00 49.53 201 GLU A C 1
ATOM 1641 O O . GLU A 1 201 ? 58.279 36.965 -14.309 1.00 49.53 201 GLU A O 1
ATOM 1646 N N . THR A 1 202 ? 57.910 38.972 -13.399 1.00 52.47 202 THR A N 1
ATOM 1647 C CA . THR A 1 202 ? 57.248 38.465 -12.198 1.00 52.47 202 THR A CA 1
ATOM 1648 C C . THR A 1 202 ? 55.735 38.476 -12.396 1.00 52.47 202 THR A C 1
ATOM 1650 O O . THR A 1 202 ? 55.057 39.088 -11.590 1.00 52.47 202 THR A O 1
ATOM 1653 N N . GLU A 1 203 ? 55.174 37.839 -13.433 1.00 53.12 203 GLU A N 1
ATOM 1654 C CA . GLU A 1 203 ? 53.721 37.578 -13.474 1.00 53.12 203 GLU A CA 1
ATOM 1655 C C . GLU A 1 203 ? 53.331 36.287 -14.225 1.00 53.12 203 GLU A C 1
ATOM 1657 O O . GLU A 1 203 ? 53.349 36.192 -15.446 1.00 53.12 203 GLU A O 1
ATOM 1662 N N . ARG A 1 204 ? 52.869 35.306 -13.437 1.00 57.22 204 ARG A N 1
ATOM 1663 C CA . ARG A 1 204 ? 51.796 34.338 -13.742 1.00 57.22 204 ARG A CA 1
ATOM 1664 C C . ARG A 1 204 ? 51.887 33.494 -15.027 1.00 57.22 204 ARG A C 1
ATOM 1666 O O . ARG A 1 204 ? 50.852 33.123 -15.578 1.00 57.22 204 ARG A O 1
ATOM 1673 N N . SER A 1 205 ? 53.078 33.075 -15.439 1.00 58.16 205 SER A N 1
ATOM 1674 C CA . SER A 1 205 ? 53.219 31.958 -16.381 1.00 58.16 205 SER A CA 1
ATOM 1675 C C . SER A 1 205 ? 52.873 30.624 -15.702 1.00 58.16 205 SER A C 1
ATOM 1677 O O . SER A 1 205 ? 53.331 30.324 -14.596 1.00 58.16 205 SER A O 1
ATOM 1679 N N . THR A 1 206 ? 52.073 29.781 -16.362 1.00 58.69 206 THR A N 1
ATOM 1680 C CA . THR A 1 206 ? 51.773 28.406 -15.908 1.00 58.69 206 THR A CA 1
ATOM 1681 C C . THR A 1 206 ? 53.045 27.555 -15.800 1.00 58.69 206 THR A C 1
ATOM 1683 O O . THR A 1 206 ? 53.105 26.635 -14.986 1.00 58.69 206 THR A O 1
ATOM 1686 N N . ILE A 1 207 ? 54.081 27.910 -16.566 1.00 60.25 207 ILE A N 1
ATOM 1687 C CA . ILE A 1 207 ? 55.387 27.246 -16.583 1.00 60.25 207 ILE A CA 1
ATOM 1688 C C . ILE A 1 207 ? 56.143 27.508 -15.267 1.00 60.25 207 ILE A C 1
ATOM 1690 O O . ILE A 1 207 ? 56.651 26.563 -14.667 1.00 60.25 207 ILE A O 1
ATOM 1694 N N . PHE A 1 208 ? 56.104 28.732 -14.728 1.00 61.69 208 PHE A N 1
ATOM 1695 C CA . PHE A 1 208 ? 56.712 29.071 -13.433 1.00 61.69 208 PHE A CA 1
ATOM 1696 C C . PHE A 1 208 ? 56.094 28.308 -12.253 1.00 61.69 208 PHE A C 1
ATOM 1698 O O . PHE A 1 208 ? 56.798 27.801 -11.379 1.00 61.69 208 PHE A O 1
ATOM 1705 N N . MET A 1 209 ? 54.763 28.182 -12.236 1.00 62.59 209 MET A N 1
ATOM 1706 C CA . MET A 1 209 ? 54.046 27.438 -11.190 1.00 62.59 209 MET A CA 1
ATOM 1707 C C . MET A 1 209 ? 54.342 25.932 -11.259 1.00 62.59 209 MET A C 1
ATOM 1709 O O . MET A 1 209 ? 54.440 25.282 -10.219 1.00 62.59 209 MET A O 1
ATOM 1713 N N . MET A 1 210 ? 54.538 25.386 -12.465 1.00 59.28 210 MET A N 1
ATOM 1714 C CA . MET A 1 210 ? 54.998 24.006 -12.653 1.00 59.28 210 MET A CA 1
ATOM 1715 C C . MET A 1 210 ? 56.449 23.806 -12.178 1.00 59.28 210 MET A C 1
ATOM 1717 O O . MET A 1 210 ? 56.718 22.793 -11.535 1.00 59.28 210 MET A O 1
ATOM 1721 N N . CYS A 1 211 ? 57.349 24.779 -12.392 1.00 61.00 211 CYS A N 1
ATOM 1722 C CA . CYS A 1 211 ? 58.730 24.732 -11.882 1.00 61.00 211 CYS A CA 1
ATOM 1723 C C . CYS A 1 211 ? 58.784 24.687 -10.337 1.00 61.00 211 CYS A C 1
ATOM 1725 O O . CYS A 1 211 ? 59.538 23.901 -9.769 1.00 61.00 211 CYS A O 1
ATOM 1727 N N . ILE A 1 212 ? 57.965 25.488 -9.637 1.00 63.62 212 ILE A N 1
ATOM 1728 C CA . ILE A 1 212 ? 57.931 25.501 -8.156 1.00 63.62 212 ILE A CA 1
ATOM 1729 C C . ILE A 1 212 ? 57.392 24.180 -7.588 1.00 63.62 212 ILE A C 1
ATOM 1731 O O . ILE A 1 212 ? 57.820 23.738 -6.519 1.00 63.62 212 ILE A O 1
ATOM 1735 N N . TRP A 1 213 ? 56.444 23.548 -8.280 1.00 60.66 213 TRP A N 1
ATOM 1736 C CA . TRP A 1 213 ? 55.823 22.319 -7.797 1.00 60.66 213 TRP A CA 1
ATOM 1737 C C . TRP A 1 213 ? 56.761 21.102 -7.881 1.00 60.66 213 TRP A C 1
ATOM 1739 O O . TRP A 1 213 ? 56.779 20.306 -6.941 1.00 60.66 213 TRP A O 1
ATOM 1749 N N . GLU A 1 214 ? 57.588 20.983 -8.929 1.00 55.16 214 GLU A N 1
ATOM 1750 C CA . GLU A 1 214 ? 58.596 19.907 -9.025 1.00 55.16 214 GLU A CA 1
ATOM 1751 C C . GLU A 1 214 ? 59.703 20.029 -7.961 1.00 55.16 214 GLU A C 1
ATOM 1753 O O . GLU A 1 214 ? 60.051 19.026 -7.331 1.00 55.16 214 GLU A O 1
ATOM 1758 N N . ASP A 1 215 ? 60.197 21.241 -7.679 1.00 55.34 215 ASP A N 1
ATOM 1759 C CA . ASP A 1 215 ? 61.230 21.477 -6.652 1.00 55.34 215 ASP A CA 1
ATOM 1760 C C . ASP A 1 215 ? 60.762 21.078 -5.241 1.00 55.34 215 ASP A C 1
ATOM 1762 O O . ASP A 1 215 ? 61.553 20.632 -4.403 1.00 55.34 215 ASP A O 1
ATOM 1766 N N . HIS A 1 216 ? 59.463 21.224 -4.969 1.00 54.44 216 HIS A N 1
ATOM 1767 C CA . HIS A 1 216 ? 58.875 20.887 -3.675 1.00 54.44 216 HIS A CA 1
ATOM 1768 C C . HIS A 1 216 ? 58.601 19.385 -3.505 1.00 54.44 216 HIS A C 1
ATOM 1770 O O . HIS A 1 216 ? 58.530 18.908 -2.371 1.00 54.44 216 HIS A O 1
ATOM 1776 N N . TYR A 1 217 ? 58.448 18.642 -4.605 1.00 48.97 217 TYR A N 1
ATOM 1777 C CA . TYR A 1 217 ? 58.129 17.210 -4.592 1.00 48.97 217 TYR A CA 1
ATOM 1778 C C . TYR A 1 217 ? 59.380 16.321 -4.580 1.00 48.97 217 TYR A C 1
ATOM 1780 O O . TYR A 1 217 ? 59.339 15.219 -4.053 1.00 48.97 217 TYR A O 1
ATOM 1788 N N . MET A 1 218 ? 60.511 16.804 -5.104 1.00 44.88 218 MET A N 1
ATOM 1789 C CA . MET A 1 218 ? 61.775 16.048 -5.163 1.00 44.88 218 MET A CA 1
ATOM 1790 C C . MET A 1 218 ? 62.642 16.168 -3.893 1.00 44.88 218 MET A C 1
ATOM 1792 O O . MET A 1 218 ? 63.745 15.622 -3.842 1.00 44.88 218 MET A O 1
ATOM 1796 N N . LYS A 1 219 ? 62.174 16.901 -2.874 1.00 48.47 219 LYS A N 1
ATOM 1797 C CA . LYS A 1 219 ? 62.881 17.130 -1.597 1.00 48.47 219 LYS A CA 1
ATOM 1798 C C . LYS A 1 219 ? 62.264 16.408 -0.391 1.00 48.47 219 LYS A C 1
ATOM 1800 O O . LYS A 1 219 ? 62.741 16.613 0.724 1.00 48.47 219 LYS A O 1
ATOM 1805 N N . ASN A 1 220 ? 61.252 15.573 -0.623 1.00 40.06 220 ASN A N 1
ATOM 1806 C CA . ASN A 1 220 ? 60.616 14.669 0.341 1.00 40.06 220 ASN A CA 1
ATOM 1807 C C . ASN A 1 220 ? 60.531 13.261 -0.258 1.00 40.06 220 ASN A C 1
ATOM 1809 O O . ASN A 1 220 ? 60.410 12.305 0.537 1.00 40.06 220 ASN A O 1
#

Radius of gyration: 37.1 Å; chains: 1; bounding box: 96×52×87 Å

Sequence (220 aa):
MKDLFDYFKNYDSIKGKKSTDGNKHEQYCKYLTYINGLYEKNISNCCVCFQGADKCREDCLHYFQCDQLYNPHNLYDEFNCSSKIPGTPFKKVNLPEAIDFYSKDITEKSKKKEYLTRVNYFTPTSAQDMRDRMPKILDGMSHTLDNTLESDPFYTIVLGAFTLLGILSVFFIFYKVIKNSLLKDNLPLLDPCFTEKSQGETERSTIFMMCIWEDHYMKN

pLDDT: mean 76.2, std 19.15, range [39.72, 97.0]

Organism: Plasmodium vivax (strain Brazil I) (NCBI:txid1033975)